Protein AF-0000000066322427 (afdb_homodimer)

Foldseek 3Di:
DKEKEWEDDDFKIWIWMADPVLQAIDTDFMGTPPDLVVVLVVVLVVCVVRVHQEYEYEAAPPDDPPCDPVNVVSVVSQVVNCVPNVHHYHYFYQVPPPPVPDPPVPDPPVVSVVVVRVVNNVSRRVRSNVVSVVVVVVD/DKEKEWEDDDFKIWIWMADPVLQAIDTDFMGTPPDLVVVLVVVLV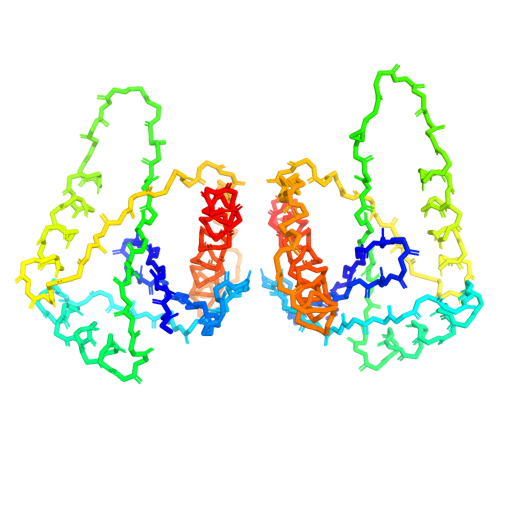VCVVRVHQEYEYEAAPDDPPDCDPVNVVSVVSQVVNCVPNVHHYHYFYLVPPCPVPDPPPPDPPVVSVVVVRVVNNVSRRVRSNVVSVVVVVVD

Organism: Dictyoglomus thermophilum (strain ATCC 35947 / DSM 3960 / H-6-12) (NCBI:txid309799)

Structure (mmCIF, N/CA/C/O backbone):
data_AF-0000000066322427-model_v1
#
loop_
_entity.id
_entity.type
_entity.pdbx_description
1 polymer 'Putative pre-16S rRNA nuclease'
#
loop_
_atom_site.group_PDB
_atom_site.id
_atom_site.type_symbol
_atom_site.label_atom_id
_atom_site.label_alt_id
_atom_site.label_comp_id
_atom_site.label_asym_id
_atom_site.label_entity_id
_atom_site.label_seq_id
_atom_site.pdbx_PDB_ins_code
_atom_site.Cartn_x
_atom_site.Cartn_y
_atom_site.Cartn_z
_atom_site.occupancy
_atom_site.B_iso_or_equiv
_atom_site.auth_seq_id
_atom_site.auth_comp_id
_atom_site.auth_asym_id
_atom_site.auth_atom_id
_atom_site.pdbx_PDB_model_num
ATOM 1 N N . MET A 1 1 ? 16.109 8.664 8.867 1 85.81 1 MET A N 1
ATOM 2 C CA . MET A 1 1 ? 15.055 9.688 8.867 1 85.81 1 MET A CA 1
ATOM 3 C C . MET A 1 1 ? 13.883 9.258 7.992 1 85.81 1 MET A C 1
ATOM 5 O O . MET A 1 1 ? 14.055 8.523 7.023 1 85.81 1 MET A O 1
ATOM 9 N N . ARG A 1 2 ? 12.523 9.609 8.453 1 95.81 2 ARG A N 1
ATOM 10 C CA . ARG A 1 2 ? 11.344 9.039 7.812 1 95.81 2 ARG A CA 1
ATOM 11 C C . ARG A 1 2 ? 10.5 10.133 7.164 1 95.81 2 ARG A C 1
ATOM 13 O O . ARG A 1 2 ? 10.695 11.32 7.434 1 95.81 2 ARG A O 1
ATOM 20 N N . VAL A 1 3 ? 9.727 9.672 6.23 1 97.31 3 VAL A N 1
ATOM 21 C CA . VAL A 1 3 ? 8.719 10.531 5.609 1 97.31 3 VAL A CA 1
ATOM 22 C C . VAL A 1 3 ? 7.324 10.102 6.066 1 97.31 3 VAL A C 1
ATOM 24 O O . VAL A 1 3 ? 7.027 8.914 6.152 1 97.31 3 VAL A O 1
ATOM 27 N N . LEU A 1 4 ? 6.504 11.062 6.352 1 98.06 4 LEU A N 1
ATOM 28 C CA . LEU A 1 4 ? 5.133 10.82 6.789 1 98.06 4 LEU A CA 1
ATOM 29 C C . LEU A 1 4 ? 4.137 11.336 5.758 1 98.06 4 LEU A C 1
ATOM 31 O O . LEU A 1 4 ? 4.297 12.43 5.223 1 98.06 4 LEU A O 1
ATOM 35 N N . ALA A 1 5 ? 3.141 10.5 5.496 1 97.12 5 ALA A N 1
ATOM 36 C CA . ALA A 1 5 ? 2.084 10.938 4.586 1 97.12 5 ALA A CA 1
ATOM 37 C C . ALA A 1 5 ? 0.769 11.148 5.332 1 97.12 5 ALA A C 1
ATOM 39 O O . ALA A 1 5 ? 0.452 10.398 6.262 1 97.12 5 ALA A O 1
ATOM 40 N N . ILE A 1 6 ? 0.044 12.102 4.84 1 95.88 6 ILE A N 1
ATOM 41 C CA . ILE A 1 6 ? -1.259 12.438 5.402 1 95.88 6 ILE A CA 1
ATOM 42 C C . ILE A 1 6 ? -2.311 12.453 4.293 1 95.88 6 ILE A C 1
ATOM 44 O O . ILE A 1 6 ? -2.158 13.156 3.293 1 95.88 6 ILE A O 1
ATOM 48 N N . ASP A 1 7 ? -3.326 11.664 4.457 1 91.62 7 ASP A N 1
ATOM 49 C CA . ASP A 1 7 ? -4.539 11.734 3.646 1 91.62 7 ASP A CA 1
ATOM 50 C C . ASP A 1 7 ? -5.68 12.391 4.418 1 91.62 7 ASP A C 1
ATOM 52 O O . ASP A 1 7 ? -6.328 11.75 5.246 1 91.62 7 ASP A O 1
ATOM 56 N N . TRP A 1 8 ? -5.883 13.672 3.994 1 90.75 8 TRP A N 1
ATOM 57 C CA . TRP A 1 8 ? -6.84 14.5 4.727 1 90.75 8 TRP A CA 1
ATOM 58 C C . TRP A 1 8 ? -8.258 14.281 4.199 1 90.75 8 TRP A C 1
ATOM 60 O O . TRP A 1 8 ? -8.594 14.758 3.113 1 90.75 8 TRP A O 1
ATOM 70 N N . GLY A 1 9 ? -9.055 13.57 5.027 1 85.38 9 GLY A N 1
ATOM 71 C CA . GLY A 1 9 ? -10.453 13.367 4.668 1 85.38 9 GLY A CA 1
ATOM 72 C C . GLY A 1 9 ? -11.391 14.359 5.332 1 85.38 9 GLY A C 1
ATOM 73 O O . GLY A 1 9 ? -10.945 15.359 5.891 1 85.38 9 GLY A O 1
ATOM 74 N N . GLU A 1 10 ? -12.688 14.078 5.191 1 84.06 10 GLU A N 1
ATOM 75 C CA . GLU A 1 10 ? -13.703 14.953 5.773 1 84.06 10 GLU A CA 1
ATOM 76 C C . GLU A 1 10 ? -13.781 14.781 7.285 1 84.06 10 GLU A C 1
ATOM 78 O O . GLU A 1 10 ? -13.859 15.766 8.023 1 84.06 10 GLU A O 1
ATOM 83 N N . LYS A 1 11 ? -13.695 13.562 7.688 1 90 11 LYS A N 1
ATOM 84 C CA . LYS A 1 11 ? -13.883 13.289 9.109 1 90 11 LYS A CA 1
ATOM 85 C C . LYS A 1 11 ? -12.633 12.648 9.719 1 90 11 LYS A C 1
ATOM 87 O O . LYS A 1 11 ? -12.352 12.812 10.906 1 90 11 LYS A O 1
ATOM 92 N N . TYR A 1 12 ? -11.914 12.016 8.867 1 93.44 12 TYR A N 1
ATOM 93 C CA . TYR A 1 12 ? -10.758 11.273 9.352 1 93.44 12 TYR A CA 1
ATOM 94 C C . TYR A 1 12 ? -9.516 11.602 8.531 1 93.44 12 TYR A C 1
ATOM 96 O O . TYR A 1 12 ? -9.617 12 7.371 1 93.44 12 TYR A O 1
ATOM 104 N N . VAL A 1 13 ? -8.367 11.43 9.211 1 94.31 13 VAL A N 1
ATOM 105 C CA . VAL A 1 13 ? -7.074 11.594 8.555 1 94.31 13 VAL A CA 1
ATOM 106 C C . VAL A 1 13 ? -6.32 10.266 8.57 1 94.31 13 VAL A C 1
ATOM 108 O O . VAL A 1 13 ? -6.16 9.641 9.617 1 94.31 13 VAL A O 1
ATOM 111 N N . GLY A 1 14 ? -5.953 9.797 7.383 1 95.31 14 GLY A N 1
ATOM 112 C CA . GLY A 1 14 ? -5.078 8.641 7.297 1 95.31 14 GLY A CA 1
ATOM 113 C C . GLY A 1 14 ? -3.604 9 7.348 1 95.31 14 GLY A C 1
ATOM 114 O O . GLY A 1 14 ? -3.186 10.008 6.777 1 95.31 14 GLY A O 1
ATOM 115 N N . LEU A 1 15 ? -2.85 8.18 8.078 1 97.31 15 LEU A N 1
ATOM 116 C CA . LEU A 1 15 ? -1.419 8.43 8.219 1 97.31 15 LEU A CA 1
ATOM 117 C C . LEU A 1 15 ? -0.608 7.219 7.77 1 97.31 15 LEU A C 1
ATOM 119 O O . LEU A 1 15 ? -0.976 6.078 8.062 1 97.31 15 LEU A O 1
ATOM 123 N N . ALA A 1 16 ? 0.436 7.496 7.059 1 97.38 16 ALA A N 1
ATOM 124 C CA . ALA A 1 16 ? 1.403 6.473 6.668 1 97.38 16 ALA A CA 1
ATOM 125 C C . ALA A 1 16 ? 2.834 6.969 6.867 1 97.38 16 ALA A C 1
ATOM 127 O O . ALA A 1 16 ? 3.082 8.172 6.883 1 97.38 16 ALA A O 1
ATOM 128 N N . ILE A 1 17 ? 3.721 6.02 7.012 1 97.75 17 ILE A N 1
ATOM 129 C CA . ILE A 1 17 ? 5.098 6.402 7.301 1 97.75 17 ILE A CA 1
ATOM 130 C C . ILE A 1 17 ? 6.059 5.504 6.516 1 97.75 17 ILE A C 1
ATOM 132 O O . ILE A 1 17 ? 5.758 4.336 6.266 1 97.75 17 ILE A O 1
ATOM 136 N N . SER A 1 18 ? 7.168 6.062 6.176 1 96.62 18 SER A N 1
ATOM 137 C CA . SER A 1 18 ? 8.18 5.285 5.469 1 96.62 18 SER A CA 1
ATOM 138 C C . SER A 1 18 ? 9.094 4.547 6.449 1 96.62 18 SER A C 1
ATOM 140 O O . SER A 1 18 ? 9.156 4.898 7.629 1 96.62 18 SER A O 1
ATOM 142 N N . ASP A 1 19 ? 9.789 3.549 5.898 1 93.62 19 ASP A N 1
ATOM 143 C CA . ASP A 1 19 ? 10.906 3.006 6.672 1 93.62 19 ASP A CA 1
ATOM 144 C C . ASP A 1 19 ? 12.07 3.988 6.715 1 93.62 19 ASP A C 1
ATOM 146 O O . ASP A 1 19 ? 12.094 4.965 5.965 1 93.62 19 ASP A O 1
ATOM 150 N N . PRO A 1 20 ? 13 3.762 7.598 1 92.06 20 PRO A N 1
ATOM 151 C CA . PRO A 1 20 ? 14.102 4.719 7.77 1 92.06 20 PRO A CA 1
ATOM 152 C C . PRO A 1 20 ? 14.898 4.938 6.488 1 92.06 20 PRO A C 1
ATOM 154 O O . PRO A 1 20 ? 15.492 6.004 6.297 1 92.06 20 PRO A O 1
ATOM 157 N N . LEU A 1 21 ? 14.891 3.93 5.578 1 88.25 21 LEU A N 1
ATOM 158 C CA . LEU A 1 21 ? 15.656 4.027 4.34 1 88.25 21 LEU A CA 1
ATOM 159 C C . LEU A 1 21 ? 14.812 4.652 3.23 1 88.25 21 LEU A C 1
ATOM 161 O O . LEU A 1 21 ? 15.305 4.875 2.123 1 88.25 21 LEU A O 1
ATOM 165 N N . ARG A 1 22 ? 13.508 4.93 3.527 1 91.94 22 ARG A N 1
ATOM 166 C CA . ARG A 1 22 ? 12.594 5.59 2.602 1 91.94 22 ARG A CA 1
ATOM 167 C C . ARG A 1 22 ? 12.398 4.758 1.338 1 91.94 22 ARG A C 1
ATOM 169 O O . ARG A 1 22 ? 12.484 5.281 0.225 1 91.94 22 ARG A O 1
ATOM 176 N N . ILE A 1 23 ? 12.172 3.527 1.624 1 89.25 23 ILE A N 1
ATOM 177 C CA . ILE A 1 23 ? 11.977 2.621 0.499 1 89.25 23 ILE A CA 1
ATOM 178 C C . ILE A 1 23 ? 10.492 2.258 0.385 1 89.25 23 ILE A C 1
ATOM 180 O O . ILE A 1 23 ? 9.914 2.34 -0.698 1 89.25 23 ILE A O 1
ATOM 184 N N . ILE A 1 24 ? 9.906 1.896 1.521 1 92.38 24 ILE A N 1
ATOM 185 C CA . ILE A 1 24 ? 8.523 1.451 1.472 1 92.38 24 ILE A CA 1
ATOM 186 C C . ILE A 1 24 ? 7.68 2.279 2.439 1 92.38 24 ILE A C 1
ATOM 188 O O . ILE A 1 24 ? 8.188 2.777 3.447 1 92.38 24 ILE A O 1
ATOM 192 N N . ALA A 1 25 ? 6.414 2.34 2.07 1 95.06 25 ALA A N 1
ATOM 193 C CA . ALA A 1 25 ? 5.43 3.018 2.912 1 95.06 25 ALA A CA 1
ATOM 194 C C . ALA A 1 25 ? 4.594 2.012 3.695 1 95.06 25 ALA A C 1
ATOM 196 O O . ALA A 1 25 ? 4.227 0.958 3.17 1 95.06 25 ALA A O 1
ATOM 197 N N . GLN A 1 26 ? 4.293 2.363 4.91 1 94.06 26 GLN A N 1
ATOM 198 C CA . GLN A 1 26 ? 3.434 1.518 5.734 1 94.06 26 GLN A CA 1
ATOM 199 C C . GLN A 1 26 ? 2.35 2.34 6.422 1 94.06 26 GLN A C 1
ATOM 201 O O . GLN A 1 26 ? 2.59 3.477 6.832 1 94.06 26 GLN A O 1
ATOM 206 N N . GLY A 1 27 ? 1.183 1.714 6.508 1 95.31 27 GLY A N 1
ATOM 207 C CA . GLY A 1 27 ? 0.137 2.383 7.266 1 95.31 27 GLY A CA 1
ATOM 208 C C . GLY A 1 27 ? 0.49 2.576 8.727 1 95.31 27 GLY A C 1
ATOM 209 O O . GLY A 1 27 ? 1.01 1.664 9.375 1 95.31 27 GLY A O 1
ATOM 210 N N . LEU A 1 28 ? 0.229 3.742 9.188 1 96.5 28 LEU A N 1
ATOM 211 C CA . LEU A 1 28 ? 0.576 4.031 10.578 1 96.5 28 LEU A CA 1
ATOM 212 C C . LEU A 1 28 ? -0.674 4.094 11.453 1 96.5 28 LEU A C 1
ATOM 214 O O . LEU A 1 28 ? -0.788 3.355 12.43 1 96.5 28 LEU A O 1
ATOM 218 N N 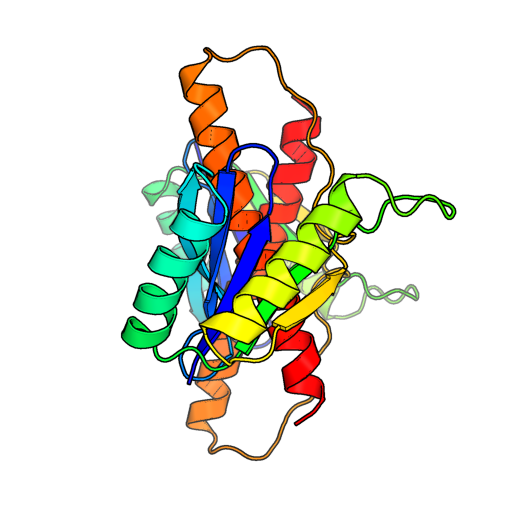. ASP A 1 29 ? -1.602 5.047 11.078 1 95.62 29 ASP A N 1
ATOM 219 C CA . ASP A 1 29 ? -2.777 5.246 11.914 1 95.62 29 ASP A CA 1
ATOM 220 C C . ASP A 1 29 ? -3.855 6.035 11.18 1 95.62 29 ASP A C 1
ATOM 222 O O . ASP A 1 29 ? -3.631 6.508 10.062 1 95.62 29 ASP A O 1
ATOM 226 N N . VAL A 1 30 ? -5.035 6.047 11.836 1 96.12 30 VAL A N 1
ATOM 227 C CA . VAL A 1 30 ? -6.137 6.891 11.391 1 96.12 30 VAL A CA 1
ATOM 228 C C . VAL A 1 30 ? -6.633 7.742 12.562 1 96.12 30 VAL A C 1
ATOM 230 O O . VAL A 1 30 ? -6.906 7.219 13.648 1 96.12 30 VAL A O 1
ATOM 233 N N . TRP A 1 31 ? -6.691 8.984 12.352 1 96.31 31 TRP A N 1
ATOM 234 C CA . TRP A 1 31 ? -7.102 9.898 13.406 1 96.31 31 TRP A CA 1
ATOM 235 C C . TRP A 1 31 ? -8.422 10.586 13.062 1 96.31 31 TRP A C 1
ATOM 237 O O . TRP A 1 31 ? -8.641 10.969 11.914 1 96.31 31 TRP A O 1
ATOM 247 N N . GLU A 1 32 ? -9.297 10.727 14.008 1 94.88 32 GLU A N 1
ATOM 248 C CA . GLU A 1 32 ? -10.469 11.57 13.836 1 94.88 32 GLU A CA 1
ATOM 249 C C . GLU A 1 32 ? -10.102 13.047 13.93 1 94.88 32 GLU A C 1
ATOM 251 O O . GLU A 1 32 ? -9.328 13.445 14.797 1 94.88 32 GLU A O 1
ATOM 256 N N . ILE A 1 33 ? -10.711 13.859 13.047 1 92.62 33 ILE A N 1
ATOM 257 C CA . ILE A 1 33 ? -10.438 15.289 13.055 1 92.62 33 ILE A CA 1
ATOM 258 C C . ILE A 1 33 ? -11.305 15.977 14.117 1 92.62 33 ILE A C 1
ATOM 260 O O . ILE A 1 33 ? -12.516 16.109 13.945 1 92.62 33 ILE A O 1
ATOM 264 N N . LYS A 1 34 ? -10.75 16.438 15.141 1 93.69 34 LYS A N 1
ATOM 265 C CA . LYS A 1 34 ? -11.453 17.156 16.203 1 93.69 34 LYS A CA 1
ATOM 266 C C . LYS A 1 34 ? -11.164 18.656 16.141 1 93.69 34 LYS A C 1
ATOM 268 O O . LYS A 1 34 ? -11.898 19.453 16.703 1 93.69 34 LYS A O 1
ATOM 273 N N . GLY A 1 35 ? -10.164 19.047 15.531 1 92.81 35 GLY A N 1
ATOM 274 C CA . GLY A 1 35 ? -9.68 20.422 15.375 1 92.81 35 GLY A CA 1
ATOM 275 C C . GLY A 1 35 ? -8.281 20.484 14.805 1 92.81 35 GLY A C 1
ATOM 276 O O . GLY A 1 35 ? -7.496 19.547 14.938 1 92.81 35 GLY A O 1
ATOM 277 N N . GLU A 1 36 ? -7.984 21.547 14.234 1 92.81 36 GLU A N 1
ATOM 278 C CA . GLU A 1 36 ? -6.688 21.703 13.578 1 92.81 36 GLU A CA 1
ATOM 279 C C . GLU A 1 36 ? -5.559 21.75 14.609 1 92.81 36 GLU A C 1
ATOM 281 O O . GLU A 1 36 ? -4.488 21.188 14.398 1 92.81 36 GLU A O 1
ATOM 286 N N . GLU A 1 37 ? -5.867 22.422 15.719 1 92.81 37 GLU A N 1
ATOM 287 C CA . GLU A 1 37 ? -4.844 22.578 16.75 1 92.81 37 GLU A CA 1
ATOM 288 C C . GLU A 1 37 ? -4.539 21.234 17.406 1 92.81 37 GLU A C 1
ATOM 290 O O . GLU A 1 37 ? -3.375 20.906 17.672 1 92.81 37 GLU A O 1
ATOM 295 N N . ASP A 1 38 ? -5.582 20.562 17.656 1 96.19 38 ASP A N 1
ATOM 296 C CA . ASP A 1 38 ? -5.414 19.234 18.234 1 96.19 38 ASP A CA 1
ATOM 297 C C . ASP A 1 38 ? -4.625 18.328 17.312 1 96.19 38 ASP A C 1
ATOM 299 O O . ASP A 1 38 ? -3.729 17.609 17.75 1 96.19 38 ASP A O 1
ATOM 303 N N . PHE A 1 39 ? -4.93 18.375 16.109 1 96.62 39 PHE A N 1
ATOM 304 C CA . PHE A 1 39 ? -4.266 17.547 15.109 1 96.62 39 PHE A CA 1
ATOM 305 C C . PHE A 1 39 ? -2.775 17.859 15.047 1 96.62 39 PHE A C 1
ATOM 307 O O . PHE A 1 39 ? -1.942 16.953 15.133 1 96.62 39 PHE A O 1
ATOM 314 N N . VAL A 1 40 ? -2.453 19.094 14.977 1 96.69 40 VAL A N 1
ATOM 315 C CA . VAL A 1 40 ? -1.066 19.516 14.797 1 96.69 40 VAL A CA 1
ATOM 316 C C . VAL A 1 40 ? -0.259 19.156 16.047 1 96.69 40 VAL A C 1
ATOM 318 O O . VAL A 1 40 ? 0.908 18.766 15.945 1 96.69 40 VAL A O 1
ATOM 321 N N . SER A 1 41 ? -0.917 19.297 17.156 1 96.38 41 SER A N 1
ATOM 322 C CA . SER A 1 41 ? -0.241 18.953 18.406 1 96.38 41 SER A CA 1
ATOM 323 C C . SER A 1 41 ? 0.101 17.469 18.453 1 96.38 41 SER A C 1
ATOM 325 O O . SER A 1 41 ? 1.219 17.094 18.812 1 96.38 41 SER A O 1
ATOM 327 N N . ARG A 1 42 ? -0.844 16.719 18.078 1 97.25 42 ARG A N 1
ATOM 328 C CA . ARG A 1 42 ? -0.615 15.281 18.031 1 97.25 42 ARG A CA 1
ATOM 329 C C . ARG A 1 42 ? 0.44 14.93 16.984 1 97.25 42 ARG A C 1
ATOM 331 O O . ARG A 1 42 ? 1.296 14.078 17.219 1 97.25 42 ARG A O 1
ATOM 338 N N . LEU A 1 43 ? 0.364 15.57 15.914 1 98 43 LEU A N 1
ATOM 339 C CA . LEU A 1 43 ? 1.301 15.328 14.82 1 98 43 LEU A CA 1
ATOM 340 C C . LEU A 1 43 ? 2.727 15.664 15.242 1 98 43 LEU A C 1
ATOM 342 O O . LEU A 1 43 ? 3.67 14.953 14.883 1 98 43 LEU A O 1
ATOM 346 N N . LYS A 1 44 ? 2.85 16.719 15.969 1 97.62 44 LYS A N 1
ATOM 347 C CA . LYS A 1 44 ? 4.164 17.125 16.453 1 97.62 44 LYS A CA 1
ATOM 348 C C . LYS A 1 44 ? 4.816 16.016 17.266 1 97.62 44 LYS A C 1
ATOM 350 O O . LYS A 1 44 ? 5.996 15.703 17.094 1 97.62 44 LYS A O 1
ATOM 355 N N . ARG A 1 45 ? 4.066 15.445 18.125 1 97.5 45 ARG A N 1
ATOM 356 C CA . ARG A 1 45 ? 4.562 14.344 18.938 1 97.5 45 ARG A CA 1
ATOM 357 C C . ARG A 1 45 ? 4.969 13.156 18.078 1 97.5 45 ARG A C 1
ATOM 359 O O . ARG A 1 45 ? 6.023 12.555 18.297 1 97.5 45 ARG A O 1
ATOM 366 N N . LEU A 1 46 ? 4.129 12.898 17.141 1 97.44 46 LEU A N 1
ATOM 367 C CA . LEU A 1 46 ? 4.387 11.781 16.234 1 97.44 46 LEU A CA 1
ATOM 368 C C . LEU A 1 46 ? 5.676 12 15.453 1 97.44 46 LEU A C 1
ATOM 370 O O . LEU A 1 46 ? 6.48 11.078 15.305 1 97.44 46 LEU A O 1
ATOM 374 N N . VAL A 1 47 ? 5.867 13.18 14.961 1 97.31 47 VAL A N 1
ATOM 375 C CA . VAL A 1 47 ? 7.039 13.555 14.18 1 97.31 47 VAL A CA 1
ATOM 376 C C . VAL A 1 47 ? 8.305 13.359 15.016 1 97.31 47 VAL A C 1
ATOM 378 O O . VAL A 1 47 ? 9.312 12.867 14.516 1 97.31 47 VAL A O 1
ATOM 381 N N . GLU A 1 48 ? 8.195 13.695 16.25 1 96.38 48 GLU A N 1
ATOM 382 C CA . GLU A 1 48 ? 9.328 13.547 17.156 1 96.38 48 GLU A CA 1
ATOM 383 C C . GLU A 1 48 ? 9.609 12.07 17.438 1 96.38 48 GLU A C 1
ATOM 385 O O . GLU A 1 48 ? 10.758 11.633 17.391 1 96.38 48 GLU A O 1
ATOM 390 N N . ASP A 1 49 ? 8.586 11.32 17.656 1 96.62 49 ASP A N 1
ATOM 391 C CA . ASP A 1 49 ? 8.711 9.914 18.016 1 96.62 49 ASP A CA 1
ATOM 392 C C . ASP A 1 49 ? 9.328 9.102 16.891 1 96.62 49 ASP A C 1
ATOM 394 O O . ASP A 1 49 ? 10.102 8.172 17.125 1 96.62 49 ASP A O 1
ATOM 398 N N . TYR A 1 50 ? 9.016 9.5 15.648 1 96.62 50 TYR A N 1
ATOM 399 C CA . TYR A 1 50 ? 9.43 8.688 14.508 1 96.62 50 TYR A CA 1
ATOM 400 C C . TYR A 1 50 ? 10.547 9.375 13.727 1 96.62 50 TYR A C 1
ATOM 402 O O . TYR A 1 50 ? 10.977 8.883 12.68 1 96.62 50 TYR A O 1
ATOM 410 N N . GLN A 1 51 ? 10.922 10.539 14.211 1 96.06 51 GLN A N 1
ATOM 411 C CA . GLN A 1 51 ? 11.992 11.297 13.57 1 96.06 51 GLN A CA 1
ATOM 412 C C . GLN A 1 51 ? 11.656 11.594 12.109 1 96.06 51 GLN A C 1
ATOM 414 O O . GLN A 1 51 ? 12.477 11.344 11.219 1 96.06 51 GLN A O 1
ATOM 419 N N . VAL A 1 52 ? 10.562 12.102 11.898 1 97.38 52 VAL A N 1
ATOM 420 C CA . VAL A 1 52 ? 10.094 12.453 10.562 1 97.38 52 VAL A CA 1
ATOM 421 C C . VAL A 1 52 ? 10.789 13.727 10.086 1 97.38 52 VAL A C 1
ATOM 423 O O . VAL A 1 52 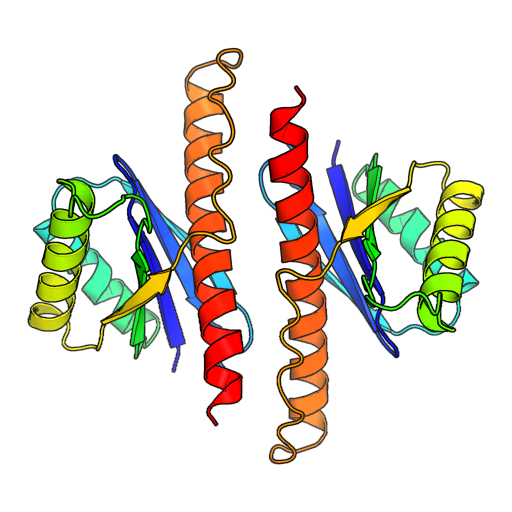? 10.891 14.703 10.836 1 97.38 52 VAL A O 1
ATOM 426 N N . LYS A 1 53 ? 11.188 13.719 8.836 1 96.31 53 LYS A N 1
ATOM 427 C CA . LYS A 1 53 ? 11.906 14.891 8.32 1 96.31 53 LYS A CA 1
ATOM 428 C C . LYS A 1 53 ? 11.102 15.602 7.242 1 96.31 53 LYS A C 1
ATOM 430 O O . LYS A 1 53 ? 11.391 16.75 6.891 1 96.31 53 LYS A O 1
ATOM 435 N N . GLU A 1 54 ? 10.195 14.883 6.758 1 96.69 54 GLU A N 1
ATOM 436 C CA . GLU A 1 54 ? 9.383 15.422 5.676 1 96.69 54 GLU A CA 1
ATOM 437 C C . GLU A 1 54 ? 7.957 14.883 5.734 1 96.69 54 GLU A C 1
ATOM 439 O O . GLU A 1 54 ? 7.738 13.727 6.094 1 96.69 54 GLU A O 1
ATOM 444 N N . ILE A 1 55 ? 6.988 15.734 5.363 1 97.31 55 ILE A N 1
ATOM 445 C CA . ILE A 1 55 ? 5.59 15.32 5.344 1 97.31 55 ILE A CA 1
ATOM 446 C C . ILE A 1 55 ? 5.02 15.492 3.938 1 97.31 55 ILE A C 1
ATOM 448 O O . ILE A 1 55 ? 5.289 16.5 3.268 1 97.31 55 ILE A O 1
ATOM 452 N N . VAL A 1 56 ? 4.312 14.445 3.535 1 95.88 56 VAL A N 1
ATOM 453 C CA . VAL A 1 56 ? 3.609 14.508 2.258 1 95.88 56 VAL A CA 1
ATOM 454 C C . VAL A 1 56 ? 2.102 14.57 2.498 1 95.88 56 VAL A C 1
ATOM 456 O O . VAL A 1 56 ? 1.567 13.828 3.322 1 95.88 56 VAL A O 1
ATOM 459 N N . LEU A 1 57 ? 1.496 15.5 1.875 1 93.88 57 LEU A N 1
ATOM 460 C CA . LEU A 1 57 ? 0.056 15.695 2.002 1 93.88 57 LEU A CA 1
ATOM 461 C C . LEU A 1 57 ? -0.646 15.445 0.671 1 93.88 57 LEU A C 1
ATOM 463 O O . LEU A 1 57 ? -0.243 16 -0.357 1 93.88 57 LEU A O 1
ATOM 467 N N . GLY A 1 58 ? -1.643 14.5 0.754 1 88.56 58 GLY A N 1
ATOM 468 C CA . GLY A 1 58 ? -2.428 14.25 -0.444 1 88.56 58 GLY A CA 1
ATOM 469 C C . GLY A 1 58 ? -3.281 15.43 -0.859 1 88.56 58 GLY A C 1
ATOM 470 O O . GLY A 1 58 ? -3.949 16.047 -0.024 1 88.56 58 GLY A O 1
ATOM 471 N N . TYR A 1 59 ? -3.129 15.789 -2.193 1 76.88 59 TYR A N 1
ATOM 472 C CA . TYR A 1 59 ? -3.848 16.953 -2.695 1 76.88 59 TYR A CA 1
ATOM 473 C C . TYR A 1 59 ? -4.934 16.547 -3.682 1 76.88 59 TYR A C 1
ATOM 475 O O . TYR A 1 59 ? -4.656 15.867 -4.676 1 76.88 59 TYR A O 1
ATOM 483 N N . PRO A 1 60 ? -6.27 16.766 -3.32 1 63.16 60 PRO A N 1
ATOM 484 C CA . PRO A 1 60 ? -7.34 16.422 -4.258 1 63.16 60 PRO A CA 1
ATOM 485 C C . PRO A 1 60 ? -7.211 17.156 -5.594 1 63.16 60 PRO A C 1
ATOM 487 O O . PRO A 1 60 ? -6.992 18.375 -5.617 1 63.16 60 PRO A O 1
ATOM 490 N N . ILE A 1 61 ? -6.512 16.609 -6.637 1 52.59 61 ILE A N 1
ATOM 491 C CA . ILE A 1 61 ? -6.43 17.375 -7.875 1 52.59 61 ILE A CA 1
ATOM 492 C C . ILE A 1 61 ? -7.836 17.703 -8.375 1 52.59 61 ILE A C 1
ATOM 494 O O . ILE A 1 61 ? -8.602 16.797 -8.727 1 52.59 61 ILE A O 1
ATOM 498 N N . SER A 1 62 ? -8.75 18.203 -7.879 1 49.88 62 SER A N 1
ATOM 499 C CA . SER A 1 62 ? -9.875 18.594 -8.719 1 49.88 62 SER A CA 1
ATOM 500 C C . SER A 1 62 ? -9.406 19.359 -9.953 1 49.88 62 SER A C 1
ATOM 502 O O . SER A 1 62 ? -8.391 20.062 -9.906 1 49.88 62 SER A O 1
ATOM 504 N N . LEU A 1 63 ? -9.633 18.797 -11.156 1 42.03 63 LEU A N 1
ATOM 505 C CA . LEU A 1 63 ? -9.484 19.344 -12.5 1 42.03 63 LEU A CA 1
ATOM 506 C C . LEU A 1 63 ? -9.57 20.859 -12.477 1 42.03 63 LEU A C 1
ATOM 508 O O . LEU A 1 63 ? -8.758 21.547 -13.109 1 42.03 63 LEU A O 1
ATOM 512 N N . ARG A 1 64 ? -10.859 21.297 -12.766 1 42.84 64 ARG A N 1
ATOM 513 C CA . ARG A 1 64 ? -11.484 22.406 -13.492 1 42.84 64 ARG A CA 1
ATOM 514 C C . ARG A 1 64 ? -11.359 23.719 -12.727 1 42.84 64 ARG A C 1
ATOM 516 O O . ARG A 1 64 ? -12.359 24.25 -12.227 1 42.84 64 ARG A O 1
ATOM 523 N N . GLY A 1 65 ? -10.297 24.062 -12.242 1 47.28 65 GLY A N 1
ATOM 524 C CA . GLY A 1 65 ? -10.094 25.453 -11.875 1 47.28 65 GLY A CA 1
ATOM 525 C C . GLY A 1 65 ? -10.594 25.797 -10.484 1 47.28 65 GLY A C 1
ATOM 526 O O . GLY A 1 65 ? -10.531 26.938 -10.055 1 47.28 65 GLY A O 1
ATOM 527 N N . HIS A 1 66 ? -11.602 25.188 -10.023 1 47.31 66 HIS A N 1
ATOM 528 C CA . HIS A 1 66 ? -12.219 25.734 -8.82 1 47.31 66 HIS A CA 1
ATOM 529 C C . HIS A 1 66 ? -11.453 25.297 -7.566 1 47.31 66 HIS A C 1
ATOM 531 O O . HIS A 1 66 ? -11.398 24.109 -7.254 1 47.31 66 HIS A O 1
ATOM 537 N N . GLU A 1 67 ? -10.336 25.703 -7.246 1 54.59 67 GLU A N 1
ATOM 538 C CA . GLU A 1 67 ? -9.734 25.734 -5.914 1 54.59 67 GLU A CA 1
ATOM 539 C C . GLU A 1 67 ? -10.805 25.625 -4.828 1 54.59 67 GLU A C 1
ATOM 541 O O . GLU A 1 67 ? -11.406 26.625 -4.441 1 54.59 67 GLU A O 1
ATOM 546 N N . ASN A 1 68 ? -11.641 24.531 -4.758 1 65.38 68 ASN A N 1
ATOM 547 C CA . ASN A 1 68 ? -12.828 24.5 -3.914 1 65.38 68 ASN A CA 1
ATOM 548 C C . ASN A 1 68 ? -12.469 24.484 -2.432 1 65.38 68 ASN A C 1
ATOM 550 O O . ASN A 1 68 ? -11.289 24.5 -2.078 1 65.38 68 ASN A O 1
ATOM 554 N N . GLU A 1 69 ? -13.273 24.562 -1.44 1 76.44 69 GLU A N 1
ATOM 555 C CA . GLU A 1 69 ? -13.242 24.641 0.017 1 76.44 69 GLU A CA 1
ATOM 556 C C . GLU A 1 69 ? -12.305 23.594 0.604 1 76.44 69 GLU A C 1
ATOM 558 O O . GLU A 1 69 ? -11.547 23.875 1.539 1 76.44 69 GLU A O 1
ATOM 563 N N . ARG A 1 70 ? -12.055 22.625 -0.15 1 76.69 70 ARG A N 1
ATOM 564 C CA . ARG A 1 70 ? -11.234 21.531 0.368 1 76.69 70 ARG A CA 1
ATOM 565 C C . ARG A 1 70 ? -9.75 21.812 0.122 1 76.69 70 ARG A C 1
ATOM 567 O O . ARG A 1 70 ? -8.914 21.547 0.988 1 76.69 70 ARG A O 1
ATOM 574 N N . THR A 1 71 ? -9.43 22.312 -0.991 1 79.75 71 THR A N 1
ATOM 575 C CA . THR A 1 71 ? -8.047 22.609 -1.332 1 79.75 71 THR A CA 1
ATOM 576 C C . THR A 1 71 ? -7.488 23.703 -0.415 1 79.75 71 THR A C 1
ATOM 578 O O . THR A 1 71 ? -6.336 23.625 0.018 1 79.75 71 THR A O 1
ATOM 581 N N . GLN A 1 72 ? -8.312 24.625 -0.18 1 85.19 72 GLN A N 1
ATOM 582 C CA . GLN A 1 72 ? -7.898 25.703 0.713 1 85.19 72 GLN A CA 1
ATOM 583 C C . GLN A 1 72 ? -7.637 25.172 2.123 1 85.19 72 GLN A C 1
ATOM 585 O O . GLN A 1 72 ? -6.676 25.578 2.775 1 85.19 72 GLN A O 1
ATOM 590 N N . LYS A 1 73 ? -8.516 24.312 2.518 1 87 73 LYS A N 1
ATOM 591 C CA . LYS A 1 73 ? -8.359 23.734 3.848 1 87 73 LYS A CA 1
ATOM 592 C C . LYS A 1 73 ? -7.055 22.953 3.959 1 87 73 LYS A C 1
ATOM 594 O O . LYS A 1 73 ? -6.328 23.094 4.941 1 87 73 LYS A O 1
ATOM 599 N N . VAL A 1 74 ? -6.738 22.219 2.963 1 87.44 74 VAL A N 1
ATOM 600 C CA . VAL A 1 74 ? -5.543 21.375 2.961 1 87.44 74 VAL A CA 1
ATOM 601 C C . VAL A 1 74 ? -4.297 22.25 2.949 1 87.44 74 VAL A C 1
ATOM 603 O O . VAL A 1 74 ? -3.318 21.969 3.643 1 87.44 74 VAL A O 1
ATOM 606 N N . ARG A 1 75 ? -4.348 23.266 2.205 1 89.88 75 ARG A N 1
ATOM 607 C CA . ARG A 1 75 ? -3.229 24.203 2.164 1 89.88 75 ARG A CA 1
ATOM 608 C C . ARG A 1 75 ? -3.02 24.859 3.521 1 89.88 75 ARG A C 1
ATOM 610 O O . ARG A 1 75 ? -1.881 25.047 3.961 1 89.88 75 ARG A O 1
ATOM 617 N N . HIS A 1 76 ? -4.133 25.25 4.062 1 92.44 76 HIS A N 1
ATOM 618 C CA . HIS A 1 76 ? -4.07 25.875 5.375 1 92.44 76 HIS A CA 1
ATOM 619 C C . HIS A 1 76 ? -3.438 24.938 6.402 1 92.44 76 HIS A C 1
ATOM 621 O O . HIS A 1 76 ? -2.586 25.359 7.188 1 92.44 76 HIS A O 1
ATOM 627 N N . ILE A 1 77 ? -3.814 23.766 6.367 1 92.69 77 ILE A N 1
ATOM 628 C CA . ILE A 1 77 ? -3.283 22.766 7.297 1 92.69 77 ILE A CA 1
ATOM 629 C C . ILE A 1 77 ? -1.785 22.594 7.055 1 92.69 77 ILE A C 1
ATOM 631 O O . ILE A 1 77 ? -1.007 22.484 8.008 1 92.69 77 ILE A O 1
ATOM 635 N N . ALA A 1 78 ? -1.441 22.531 5.848 1 94.5 78 ALA A N 1
ATOM 636 C CA . ALA A 1 78 ? -0.031 22.406 5.488 1 94.5 78 ALA A CA 1
ATOM 637 C C . ALA A 1 78 ? 0.793 23.547 6.082 1 94.5 78 ALA A C 1
ATOM 639 O O . ALA A 1 78 ? 1.862 23.312 6.652 1 94.5 78 ALA A O 1
ATOM 640 N N . GLU A 1 79 ? 0.299 24.688 5.938 1 95.06 79 GLU A N 1
ATOM 641 C CA . GLU A 1 79 ? 0.979 25.859 6.469 1 95.06 79 GLU A CA 1
ATOM 642 C C . GLU A 1 79 ? 1.092 25.797 7.988 1 95.06 79 GLU A C 1
ATOM 644 O O . GLU A 1 79 ? 2.125 26.156 8.555 1 95.06 79 GLU A O 1
ATOM 649 N N . LEU A 1 80 ? 0.002 25.375 8.578 1 95.5 80 LEU A N 1
ATOM 650 C CA . LEU A 1 80 ? -0.005 25.234 10.031 1 95.5 80 LEU A CA 1
ATOM 651 C C . LEU A 1 80 ? 1.048 24.234 10.484 1 95.5 80 LEU A C 1
ATOM 653 O O . LEU A 1 80 ? 1.781 24.484 11.445 1 95.5 80 LEU A O 1
ATOM 657 N N . ILE A 1 81 ? 1.15 23.156 9.812 1 96.5 81 ILE A N 1
ATOM 658 C CA . ILE A 1 81 ? 2.117 22.109 10.141 1 96.5 81 ILE A CA 1
ATOM 659 C C . ILE A 1 81 ? 3.535 22.656 10.008 1 96.5 81 ILE A C 1
ATOM 661 O O . ILE A 1 81 ? 4.359 22.484 10.906 1 96.5 81 ILE A O 1
ATOM 665 N N . GLU A 1 82 ? 3.791 23.297 8.938 1 96.69 82 GLU A N 1
ATOM 666 C CA . GLU A 1 82 ? 5.125 23.844 8.703 1 96.69 82 GLU A CA 1
ATOM 667 C C . GLU A 1 82 ? 5.5 24.859 9.781 1 96.69 82 GLU A C 1
ATOM 669 O O . GLU A 1 82 ? 6.633 24.875 10.258 1 96.69 82 GLU A O 1
ATOM 674 N N . SER A 1 83 ? 4.578 25.672 10.148 1 96 83 SER A N 1
ATOM 675 C CA . SER A 1 83 ? 4.836 26.734 11.109 1 96 83 SER A CA 1
ATOM 676 C C . SER A 1 83 ? 5.051 26.172 12.508 1 96 83 SER A C 1
ATOM 678 O O . SER A 1 83 ? 5.93 26.641 13.242 1 96 83 SER A O 1
ATOM 680 N N . VAL A 1 84 ? 4.312 25.219 12.875 1 95.88 84 VAL A N 1
ATOM 681 C CA . VAL A 1 84 ? 4.32 24.719 14.25 1 95.88 84 VAL A CA 1
ATOM 682 C C . VAL A 1 84 ? 5.406 23.656 14.406 1 95.88 84 VAL A C 1
ATOM 684 O O . VAL A 1 84 ? 6.102 23.625 15.43 1 95.88 84 VAL A O 1
ATOM 687 N N . ILE A 1 85 ? 5.586 22.828 13.445 1 96.12 85 ILE A N 1
ATOM 688 C CA . ILE A 1 85 ? 6.469 21.672 13.578 1 96.12 85 ILE A CA 1
ATOM 689 C C . ILE A 1 85 ? 7.816 21.969 12.938 1 96.12 85 ILE A C 1
ATOM 691 O O . ILE A 1 85 ? 8.844 21.422 13.336 1 96.12 85 ILE A O 1
ATOM 695 N N . GLY A 1 86 ? 7.805 22.75 11.914 1 95 86 GLY A N 1
ATOM 696 C CA . GLY A 1 86 ? 9.055 23.188 11.305 1 95 86 GLY A CA 1
ATOM 697 C C . GLY A 1 86 ? 9.602 22.188 10.297 1 95 86 GLY A C 1
ATOM 698 O O . GLY A 1 86 ? 10.812 22.141 10.078 1 95 86 GLY A O 1
ATOM 699 N N . ILE A 1 87 ? 8.867 21.344 9.805 1 94.62 87 ILE A N 1
ATOM 700 C CA . ILE A 1 87 ? 9.312 20.406 8.773 1 94.62 87 ILE A CA 1
ATOM 701 C C . ILE A 1 87 ? 8.586 20.703 7.461 1 94.62 87 ILE A C 1
ATOM 703 O O . ILE A 1 87 ? 7.418 21.094 7.461 1 94.62 87 ILE A O 1
ATOM 707 N N . PRO A 1 88 ? 9.258 20.5 6.367 1 95.69 88 PRO A N 1
ATOM 708 C CA . PRO A 1 88 ? 8.656 20.797 5.066 1 95.69 88 PRO A CA 1
ATOM 709 C C . PRO A 1 88 ? 7.469 19.891 4.746 1 95.69 88 PRO A C 1
ATOM 711 O O . PRO A 1 88 ? 7.48 18.703 5.09 1 95.69 88 PRO A O 1
ATOM 714 N N . VAL A 1 89 ? 6.449 20.5 4.113 1 95.94 89 VAL A N 1
ATOM 715 C CA . VAL A 1 89 ? 5.281 19.766 3.646 1 95.94 89 VAL A CA 1
ATOM 716 C C . VAL A 1 89 ? 5.215 19.812 2.121 1 95.94 89 VAL A C 1
ATOM 718 O O . VAL A 1 89 ? 5.281 20.891 1.526 1 95.94 89 VAL A O 1
ATOM 721 N N . LYS A 1 90 ? 5.137 18.609 1.475 1 93.44 90 LYS A N 1
ATOM 722 C CA . LYS A 1 90 ? 4.996 18.516 0.025 1 93.44 90 LYS A CA 1
ATOM 723 C C . LYS A 1 90 ? 3.627 17.953 -0.356 1 93.44 90 LYS A C 1
ATOM 725 O O . LYS A 1 90 ? 3.078 17.109 0.346 1 93.44 90 LYS A O 1
ATOM 730 N N . PHE A 1 91 ? 3.188 18.406 -1.533 1 90.31 91 PHE A N 1
ATOM 731 C CA . PHE A 1 91 ? 1.898 17.938 -2.02 1 90.31 91 PHE A CA 1
ATOM 732 C C . PHE A 1 91 ? 2.084 16.844 -3.068 1 90.31 91 PHE A C 1
ATOM 734 O O . PHE A 1 91 ? 2.99 16.922 -3.898 1 90.31 91 PHE A O 1
ATOM 741 N N . VAL A 1 92 ? 1.243 15.867 -2.955 1 84.19 92 VAL A N 1
ATOM 742 C CA . VAL A 1 92 ? 1.236 14.805 -3.957 1 84.19 92 VAL A CA 1
ATOM 743 C C . VAL A 1 92 ? -0.154 14.688 -4.578 1 84.19 92 VAL A C 1
ATOM 745 O O . VAL A 1 92 ? -1.159 14.672 -3.863 1 84.19 92 VAL A O 1
ATOM 748 N N . ASP A 1 93 ? -0.21 14.648 -5.875 1 74.38 93 ASP A N 1
ATOM 749 C CA . ASP A 1 93 ? -1.469 14.516 -6.605 1 74.38 93 ASP A CA 1
ATOM 750 C C . ASP A 1 93 ? -2.072 13.125 -6.422 1 74.38 93 ASP A C 1
ATOM 752 O O . ASP A 1 93 ? -1.405 12.117 -6.66 1 74.38 93 ASP A O 1
ATOM 756 N N . GLU A 1 94 ? -3.297 13.133 -5.922 1 65.44 94 GLU A N 1
ATOM 757 C CA . GLU A 1 94 ? -4.016 11.922 -5.527 1 65.44 94 GLU A CA 1
ATOM 758 C C . GLU A 1 94 ? -4.547 11.172 -6.746 1 65.44 94 GLU A C 1
ATOM 760 O O . GLU A 1 94 ? -5.16 10.109 -6.609 1 65.44 94 GLU A O 1
ATOM 765 N N . ARG A 1 95 ? -4.691 11.578 -7.973 1 55.59 95 ARG A N 1
ATOM 766 C CA . ARG A 1 95 ? -5.465 10.984 -9.055 1 55.59 95 ARG A CA 1
ATOM 767 C C . ARG A 1 95 ? -5.246 9.477 -9.125 1 55.59 95 ARG A C 1
ATOM 769 O O . ARG A 1 95 ? -6.105 8.742 -9.617 1 55.59 95 ARG A O 1
ATOM 776 N N . LEU A 1 96 ? -4.215 8.93 -8.82 1 47.66 96 LEU A N 1
ATOM 777 C CA . LEU A 1 96 ? -3.988 7.547 -9.219 1 47.66 96 LEU A CA 1
ATOM 778 C C . LEU A 1 96 ? -4.867 6.598 -8.414 1 47.66 96 LEU A C 1
ATOM 780 O O . LEU A 1 96 ? -5.09 5.457 -8.82 1 47.66 96 LEU A O 1
ATOM 784 N N . THR A 1 97 ? -5.223 6.984 -7.117 1 50.84 97 THR A N 1
ATOM 785 C CA . THR A 1 97 ? -5.684 5.852 -6.324 1 50.84 97 THR A CA 1
ATOM 786 C C . THR A 1 97 ? -7.191 5.934 -6.094 1 50.84 97 THR A C 1
ATOM 788 O O . THR A 1 97 ? -7.816 4.949 -5.688 1 50.84 97 THR A O 1
ATOM 791 N N . THR A 1 98 ? -7.781 7.262 -5.969 1 47.47 98 THR A N 1
ATOM 792 C CA . THR A 1 98 ? -9.078 7.305 -5.305 1 47.47 98 THR A CA 1
ATOM 793 C C . THR A 1 98 ? -10.195 6.945 -6.281 1 47.47 98 THR A C 1
ATOM 795 O O . THR A 1 98 ? -10.531 7.727 -7.176 1 47.47 98 THR A O 1
ATOM 798 N N . MET A 1 99 ? -10.18 5.926 -6.914 1 40.38 99 MET A N 1
ATOM 799 C CA . MET A 1 99 ? -11.508 5.684 -7.473 1 40.38 99 MET A CA 1
ATOM 800 C C . MET A 1 99 ? -12.57 5.719 -6.379 1 40.38 99 MET A C 1
ATOM 802 O O . MET A 1 99 ? -12.438 5.047 -5.355 1 40.38 99 MET A O 1
ATOM 806 N N . GLU A 1 100 ? -13.195 6.883 -6.176 1 41.47 100 GLU A N 1
ATOM 807 C CA . GLU A 1 100 ? -14.336 7.012 -5.277 1 41.47 100 GLU A CA 1
ATOM 808 C C . GLU A 1 100 ? -15.164 5.727 -5.25 1 41.47 100 GLU A C 1
ATOM 810 O O . GLU A 1 100 ? -15.727 5.32 -6.266 1 41.47 100 GLU A O 1
ATOM 815 N N . ALA A 1 101 ? -14.648 4.715 -4.75 1 40.91 101 ALA A N 1
ATOM 816 C CA . ALA A 1 101 ? -15.555 3.574 -4.629 1 40.91 101 ALA A CA 1
ATOM 817 C C . ALA A 1 101 ? -16.891 3.996 -4.031 1 40.91 101 ALA A C 1
ATOM 819 O O . ALA A 1 101 ? -16.938 4.777 -3.076 1 40.91 101 ALA A O 1
ATOM 820 N N . GLU A 1 102 ? -17.844 3.838 -4.77 1 43.19 102 GLU A N 1
ATOM 821 C CA . GLU A 1 102 ? -19.266 4.047 -4.523 1 43.19 102 GLU A CA 1
ATOM 822 C C . GLU A 1 102 ? -19.672 3.498 -3.162 1 43.19 102 GLU A C 1
ATOM 824 O O . GLU A 1 102 ? -19.25 2.41 -2.77 1 43.19 102 GLU A O 1
ATOM 829 N N . LYS A 1 103 ? -20.25 4.352 -2.334 1 44.97 103 LYS A N 1
ATOM 830 C CA . LYS A 1 103 ? -21.016 4.184 -1.098 1 44.97 103 LYS A CA 1
ATOM 831 C C . LYS A 1 103 ? -21.875 2.92 -1.146 1 44.97 103 LYS A C 1
ATOM 833 O O . LYS A 1 103 ? -22.781 2.812 -1.97 1 44.97 103 LYS A O 1
ATOM 838 N N . VAL A 1 104 ? -21.281 1.8 -1.141 1 43.09 104 VAL A N 1
ATOM 839 C CA . VAL A 1 104 ? -22.219 0.695 -1.059 1 43.09 104 VAL A CA 1
ATOM 840 C C . VAL A 1 104 ? -22.984 0.759 0.268 1 43.09 104 VAL A C 1
ATOM 842 O O . VAL A 1 104 ? -22.375 0.731 1.338 1 43.09 104 VAL A O 1
ATOM 845 N N . LEU A 1 105 ? -24.094 1.181 0.28 1 42.69 105 LEU A N 1
ATOM 846 C CA . LEU A 1 105 ? -25.141 1.447 1.26 1 42.69 105 LEU A CA 1
ATOM 847 C C . LEU A 1 105 ? -25.391 0.221 2.131 1 42.69 105 LEU A C 1
ATOM 849 O O . LEU A 1 105 ? -26.234 0.26 3.033 1 42.69 105 LEU A O 1
ATOM 853 N N . LEU A 1 106 ? -24.828 -1.027 1.72 1 46.34 106 LEU A N 1
ATOM 854 C CA . LEU A 1 106 ? -25.641 -2.092 2.289 1 46.34 106 LEU A CA 1
ATOM 855 C C . LEU A 1 106 ? -25.234 -2.387 3.727 1 46.34 106 LEU A C 1
ATOM 857 O O . LEU A 1 106 ? -25.953 -3.066 4.461 1 46.34 106 LEU A O 1
ATOM 861 N N . GLU A 1 107 ? -23.984 -2.324 4.035 1 54.69 107 GLU A N 1
ATOM 862 C CA . GLU A 1 107 ? -23.719 -2.953 5.324 1 54.69 107 GLU A CA 1
ATOM 863 C C . GLU A 1 107 ? -23.953 -1.978 6.473 1 54.69 107 GLU A C 1
ATOM 865 O O . GLU A 1 107 ? -24.062 -0.768 6.258 1 54.69 107 GLU A O 1
ATOM 870 N N . GLY A 1 108 ? -24.281 -2.529 7.727 1 61.97 108 GLY A N 1
ATOM 871 C CA . GLY A 1 108 ? -24.5 -1.735 8.922 1 61.97 108 GLY A CA 1
ATOM 872 C C . GLY A 1 108 ? -23.5 -0.613 9.094 1 61.97 108 GLY A C 1
ATOM 873 O O . GLY A 1 108 ? -22.406 -0.664 8.523 1 61.97 108 GLY A O 1
ATOM 874 N N . ASP A 1 109 ? -23.844 0.439 9.68 1 65.62 109 ASP A N 1
ATOM 875 C CA . ASP A 1 109 ? -23.125 1.7 9.867 1 65.62 109 ASP A CA 1
ATOM 876 C C . ASP A 1 109 ? -21.719 1.461 10.391 1 65.62 109 ASP A C 1
ATOM 878 O O . ASP A 1 109 ? -20.766 2.127 9.961 1 65.62 109 ASP A O 1
ATOM 882 N N . ILE A 1 110 ? -21.625 0.423 11.195 1 64.69 110 ILE A N 1
ATOM 883 C CA . ILE A 1 110 ? -20.344 0.192 11.852 1 64.69 110 ILE A CA 1
ATOM 884 C C . ILE A 1 110 ? -19.344 -0.385 10.844 1 64.69 110 ILE A C 1
ATOM 886 O O . ILE A 1 110 ? -18.188 0.037 10.797 1 64.69 110 ILE A O 1
ATOM 890 N N . LYS A 1 111 ? -19.781 -1.321 10.102 1 71.81 111 LYS A N 1
ATOM 891 C CA . LYS A 1 111 ? -18.906 -1.944 9.109 1 71.81 111 LYS A CA 1
ATOM 892 C C . LYS A 1 111 ? -18.484 -0.939 8.047 1 71.81 111 LYS A C 1
ATOM 894 O O . LYS A 1 111 ? -17.328 -0.956 7.594 1 71.81 111 LYS A O 1
ATOM 899 N N . ARG A 1 112 ? -19.281 0.012 7.965 1 79.38 112 ARG A N 1
ATOM 900 C CA . ARG A 1 112 ? -19 1.042 6.973 1 79.38 112 ARG A CA 1
ATOM 901 C C . ARG A 1 112 ? -17.922 1.992 7.461 1 79.38 112 ARG A C 1
ATOM 903 O O . ARG A 1 112 ? -17.031 2.373 6.699 1 79.38 112 ARG A O 1
ATOM 910 N N . LYS A 1 113 ? -18.109 2.367 8.68 1 82.44 113 LYS A N 1
ATOM 911 C CA . LYS A 1 113 ? -17.125 3.271 9.266 1 82.44 113 LYS A CA 1
ATOM 912 C C . LYS A 1 113 ? -15.734 2.645 9.258 1 82.44 113 LYS A C 1
ATOM 914 O O . LYS A 1 113 ? -14.758 3.291 8.883 1 82.44 113 LYS A O 1
ATOM 919 N N . LYS A 1 114 ? -15.711 1.431 9.641 1 84.38 114 LYS A N 1
ATOM 920 C CA . LYS A 1 114 ? -14.43 0.723 9.688 1 84.38 114 LYS A CA 1
ATOM 921 C C . LYS A 1 114 ? -13.805 0.631 8.297 1 84.38 114 LYS A C 1
ATOM 923 O O . LYS A 1 114 ? -12.594 0.821 8.141 1 84.38 114 LYS A O 1
ATOM 928 N N . ARG A 1 115 ? -14.594 0.359 7.41 1 84.31 115 ARG A N 1
ATOM 929 C CA . ARG A 1 115 ? -14.117 0.273 6.035 1 84.31 115 ARG A CA 1
ATOM 930 C C . ARG A 1 115 ? -13.547 1.607 5.566 1 84.31 115 ARG A C 1
ATOM 932 O O . ARG A 1 115 ? -12.477 1.649 4.945 1 84.31 115 ARG A O 1
ATOM 939 N N . LYS A 1 116 ? -14.219 2.605 5.836 1 84.69 116 LYS A N 1
ATOM 940 C CA . LYS A 1 116 ? -13.781 3.941 5.445 1 84.69 116 LYS A CA 1
ATOM 941 C C . LYS A 1 116 ? -12.445 4.293 6.09 1 84.69 116 LYS A C 1
ATOM 943 O O . LYS A 1 116 ? -11.562 4.859 5.438 1 84.69 116 LYS A O 1
ATOM 948 N N . LEU A 1 117 ? -12.344 3.908 7.289 1 89 117 LE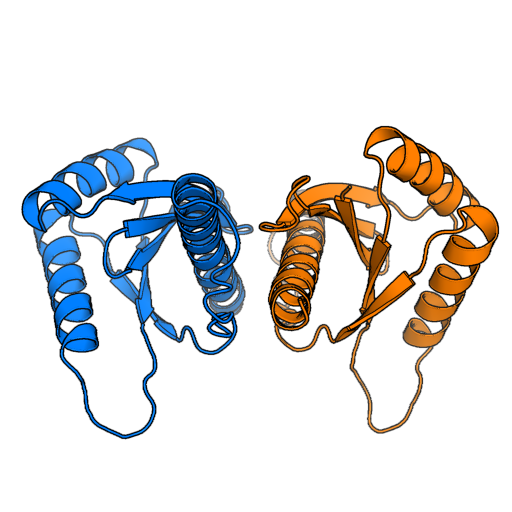U A N 1
ATOM 949 C CA . LEU A 1 117 ? -11.117 4.195 8.031 1 89 117 LEU A CA 1
ATOM 950 C C . LEU A 1 117 ? -9.938 3.438 7.438 1 89 117 LEU A C 1
ATOM 952 O O . LEU A 1 117 ? -8.852 4 7.27 1 89 117 LEU A O 1
ATOM 956 N N . LEU A 1 118 ? -10.172 2.232 7.098 1 87.88 118 LEU A N 1
ATOM 957 C CA . LEU A 1 118 ? -9.117 1.399 6.52 1 87.88 118 LEU A CA 1
ATOM 958 C C . LEU A 1 118 ? -8.711 1.918 5.148 1 87.88 118 LEU A C 1
ATOM 960 O O . LEU A 1 118 ? -7.52 1.949 4.82 1 87.88 118 LEU A O 1
ATOM 964 N N . LYS A 1 119 ? -9.578 2.322 4.438 1 86.5 119 LYS A N 1
ATOM 965 C CA . LYS A 1 119 ? -9.305 2.844 3.102 1 86.5 119 LYS A CA 1
ATOM 966 C C . LYS A 1 119 ? -8.523 4.152 3.174 1 86.5 119 LYS A C 1
ATOM 968 O O . LYS A 1 119 ? -7.625 4.395 2.359 1 86.5 119 LYS A O 1
ATOM 973 N N . ASN A 1 120 ? -8.906 4.93 4.164 1 87.5 120 ASN A N 1
ATOM 974 C CA . ASN A 1 120 ? -8.18 6.184 4.352 1 87.5 120 ASN A CA 1
ATOM 975 C C . ASN A 1 120 ? -6.711 5.941 4.668 1 87.5 120 ASN A C 1
ATOM 977 O O . ASN A 1 120 ? -5.836 6.629 4.137 1 87.5 120 ASN A O 1
ATOM 981 N N . LYS A 1 121 ? -6.512 5.035 5.488 1 92.38 121 LYS A N 1
ATOM 982 C CA . LYS A 1 121 ? -5.141 4.676 5.832 1 92.38 121 LYS A CA 1
ATOM 983 C C . LYS A 1 121 ? -4.387 4.148 4.617 1 92.38 121 LYS A C 1
ATOM 985 O O . LYS A 1 121 ? -3.227 4.504 4.395 1 92.38 121 LYS A O 1
ATOM 990 N N . GLN A 1 122 ? -5.047 3.33 3.873 1 92.12 122 GLN A N 1
ATOM 991 C CA . GLN A 1 122 ? -4.414 2.754 2.691 1 92.12 122 GLN A CA 1
ATOM 992 C C . GLN A 1 122 ? -4.102 3.83 1.655 1 92.12 122 GLN A C 1
ATOM 994 O O . GLN A 1 122 ? -3.08 3.76 0.968 1 92.12 122 GLN A O 1
ATOM 999 N N . ALA A 1 123 ? -4.969 4.715 1.555 1 89.69 123 ALA A N 1
ATOM 1000 C CA . ALA A 1 123 ? -4.734 5.828 0.637 1 89.69 123 ALA A CA 1
ATOM 1001 C C . ALA A 1 123 ? -3.453 6.574 0.997 1 89.69 123 ALA A C 1
ATOM 1003 O O . ALA A 1 123 ? -2.662 6.922 0.116 1 89.69 123 ALA A O 1
ATOM 1004 N N . ALA A 1 124 ? -3.238 6.754 2.297 1 93.94 124 ALA A N 1
ATOM 1005 C CA . ALA A 1 124 ? -2.014 7.406 2.756 1 93.94 124 ALA A CA 1
ATOM 1006 C C . ALA A 1 124 ? -0.781 6.594 2.371 1 93.94 124 ALA A C 1
ATOM 1008 O O . ALA A 1 124 ? 0.249 7.156 1.995 1 93.94 124 ALA A O 1
ATOM 1009 N N . VAL A 1 125 ? -0.893 5.332 2.432 1 93.81 125 VAL A N 1
ATOM 1010 C CA . VAL A 1 125 ? 0.208 4.445 2.064 1 93.81 125 VAL A CA 1
ATOM 1011 C C . VAL A 1 125 ? 0.548 4.629 0.586 1 93.81 125 VAL A C 1
ATOM 1013 O O . VAL A 1 125 ? 1.72 4.758 0.223 1 93.81 125 VAL A O 1
ATOM 1016 N N . ILE A 1 126 ? -0.439 4.648 -0.208 1 88.25 126 ILE A N 1
ATOM 1017 C CA . ILE A 1 126 ? -0.251 4.75 -1.65 1 88.25 126 ILE A CA 1
ATOM 1018 C C . ILE A 1 126 ? 0.354 6.109 -1.999 1 88.25 126 ILE A C 1
ATOM 1020 O O . ILE A 1 126 ? 1.289 6.191 -2.799 1 88.25 126 ILE A O 1
ATOM 1024 N N . ILE A 1 127 ? -0.167 7.09 -1.45 1 88.81 127 ILE A N 1
ATOM 1025 C CA . ILE A 1 127 ? 0.35 8.438 -1.668 1 88.81 127 ILE A CA 1
ATOM 1026 C C . ILE A 1 127 ? 1.83 8.484 -1.296 1 88.81 127 ILE A C 1
ATOM 1028 O O . ILE A 1 127 ? 2.652 9 -2.061 1 88.81 127 ILE A O 1
ATOM 1032 N N . LEU A 1 128 ? 2.111 7.949 -0.145 1 93.62 128 LEU A N 1
ATOM 1033 C CA . LEU A 1 128 ? 3.49 7.965 0.328 1 93.62 128 LEU A CA 1
ATOM 1034 C C . LEU A 1 128 ? 4.395 7.156 -0.599 1 93.62 128 LEU A C 1
ATOM 1036 O O . LEU A 1 128 ? 5.496 7.594 -0.932 1 93.62 128 LEU A O 1
ATOM 1040 N N . GLN A 1 129 ? 3.922 6.043 -0.962 1 91.06 129 GLN A N 1
ATOM 1041 C CA . GLN A 1 129 ? 4.742 5.191 -1.817 1 91.06 129 GLN A CA 1
ATOM 1042 C C . GLN A 1 129 ? 5.027 5.867 -3.156 1 91.06 129 GLN A C 1
ATOM 1044 O O . GLN A 1 129 ? 6.137 5.77 -3.684 1 91.06 129 GLN A O 1
ATOM 1049 N N . LYS A 1 130 ? 4.059 6.512 -3.68 1 85.31 130 LYS A N 1
ATOM 1050 C CA . LYS A 1 130 ? 4.246 7.262 -4.918 1 85.31 130 LYS A CA 1
ATOM 1051 C C . LYS A 1 130 ? 5.332 8.32 -4.762 1 85.31 130 LYS A C 1
ATOM 1053 O O . LYS A 1 130 ? 6.18 8.484 -5.645 1 85.31 130 LYS A O 1
ATOM 1058 N N . TYR A 1 131 ? 5.254 8.984 -3.697 1 90 131 TYR A N 1
ATOM 1059 C CA . TYR A 1 131 ? 6.246 10.016 -3.42 1 90 131 TYR A CA 1
ATOM 1060 C C . TYR A 1 131 ? 7.641 9.414 -3.307 1 90 131 TYR A C 1
ATOM 1062 O O . TYR A 1 131 ? 8.594 9.93 -3.895 1 90 131 TYR A O 1
ATOM 1070 N N . LEU A 1 132 ? 7.785 8.336 -2.531 1 90.75 132 LEU A N 1
ATOM 1071 C CA . LEU A 1 132 ? 9.078 7.695 -2.311 1 90.75 132 LEU A CA 1
ATOM 1072 C C . LEU A 1 132 ? 9.672 7.211 -3.627 1 90.75 132 LEU A C 1
ATOM 1074 O O . LEU A 1 132 ? 10.883 7.32 -3.846 1 90.75 132 LEU A O 1
ATOM 1078 N N . ASP A 1 133 ? 8.812 6.719 -4.398 1 84.56 133 ASP A N 1
ATOM 1079 C CA . ASP A 1 133 ? 9.273 6.203 -5.688 1 84.56 133 ASP A CA 1
ATOM 1080 C C . ASP A 1 133 ? 9.742 7.336 -6.594 1 84.56 133 ASP A C 1
ATOM 1082 O O . ASP A 1 133 ? 10.672 7.16 -7.383 1 84.56 133 ASP A O 1
ATOM 1086 N N . SER A 1 134 ? 9.008 8.398 -6.535 1 81.19 134 SER A N 1
ATOM 1087 C CA . SER A 1 134 ? 9.367 9.547 -7.359 1 81.19 134 SER A CA 1
ATOM 1088 C C . SER A 1 134 ? 10.656 10.203 -6.867 1 81.19 134 SER A C 1
ATOM 1090 O O . SER A 1 134 ? 11.445 10.703 -7.664 1 81.19 134 SER A O 1
ATOM 1092 N N . SER A 1 135 ? 10.766 10.266 -5.594 1 74.31 135 SER A N 1
ATOM 1093 C CA . SER A 1 135 ? 11.93 10.922 -5.008 1 74.31 135 SER A CA 1
ATOM 1094 C C . SER A 1 135 ? 13.188 10.062 -5.172 1 74.31 135 SER A C 1
ATOM 1096 O O . SER A 1 135 ? 14.305 10.578 -5.184 1 74.31 135 SER A O 1
ATOM 1098 N N . SER A 1 136 ? 13.062 8.789 -4.957 1 59.91 136 SER A N 1
ATOM 1099 C CA . SER A 1 136 ? 14.211 7.918 -5.188 1 59.91 136 SER A CA 1
ATOM 1100 C C . SER A 1 136 ? 14.789 8.117 -6.586 1 59.91 136 SER A C 1
ATOM 1102 O O . SER A 1 136 ? 15.961 7.824 -6.828 1 59.91 136 SER A O 1
ATOM 1104 N N . LEU A 1 137 ? 13.984 8.688 -7.441 1 48.62 137 LEU A N 1
ATOM 1105 C CA . LEU A 1 137 ? 14.461 9.023 -8.781 1 48.62 137 LEU A CA 1
ATOM 1106 C C . LEU A 1 137 ? 15.383 10.234 -8.742 1 48.62 137 LEU A C 1
ATOM 1108 O O . LEU A 1 137 ? 16.297 10.352 -9.562 1 48.62 137 LEU A O 1
ATOM 1112 N N . ASP A 1 138 ? 15.156 11.086 -7.797 1 43.59 138 ASP A N 1
ATOM 1113 C CA . ASP A 1 138 ? 15.938 12.32 -7.812 1 43.59 138 ASP A CA 1
ATOM 1114 C C . ASP A 1 138 ? 17.281 12.125 -7.117 1 43.59 138 ASP A C 1
ATOM 1116 O O . ASP A 1 138 ? 18.203 12.922 -7.301 1 43.59 138 ASP A O 1
ATOM 1120 N N . THR A 1 139 ? 17.516 11.047 -6.316 1 39.47 139 THR A N 1
ATOM 1121 C CA . THR A 1 139 ? 18.891 10.984 -5.82 1 39.47 139 THR A CA 1
ATOM 1122 C C . THR A 1 139 ? 19.766 10.164 -6.758 1 39.47 139 THR A C 1
ATOM 1124 O O . THR A 1 139 ? 19.344 9.109 -7.242 1 39.47 139 THR A O 1
ATOM 1127 N N . MET B 1 1 ? -13.07 -14.695 3.293 1 85.88 1 MET B N 1
ATOM 1128 C CA . MET B 1 1 ? -12.219 -15.188 2.211 1 85.88 1 MET B CA 1
ATOM 1129 C C . MET B 1 1 ? -11.328 -14.078 1.671 1 85.88 1 MET B C 1
ATOM 1131 O O . MET B 1 1 ? -11.688 -12.898 1.721 1 85.88 1 MET B O 1
ATOM 1135 N N . ARG B 1 2 ? -9.961 -14.453 1.255 1 95.88 2 ARG B N 1
ATOM 1136 C CA . ARG B 1 2 ? -8.969 -13.422 0.954 1 95.88 2 ARG B CA 1
ATOM 1137 C C . ARG B 1 2 ? -8.539 -13.484 -0.509 1 95.88 2 ARG B C 1
ATOM 1139 O O . ARG B 1 2 ? -8.82 -14.469 -1.202 1 95.88 2 ARG B O 1
ATOM 1146 N N . VAL B 1 3 ? -8.031 -12.375 -0.934 1 97.31 3 VAL B N 1
ATOM 1147 C CA . VAL B 1 3 ? -7.418 -12.281 -2.252 1 97.31 3 VAL B CA 1
ATOM 1148 C C . VAL B 1 3 ? -5.902 -12.156 -2.107 1 97.31 3 VAL B C 1
ATOM 1150 O O . VAL B 1 3 ? -5.418 -11.422 -1.241 1 97.31 3 VAL B O 1
ATOM 1153 N N . LEU B 1 4 ? -5.191 -12.844 -2.939 1 98.06 4 LEU B N 1
ATOM 1154 C CA . LEU B 1 4 ? -3.732 -12.812 -2.932 1 98.06 4 LEU B CA 1
ATOM 1155 C C . LEU B 1 4 ? -3.195 -12.195 -4.219 1 98.06 4 LEU B C 1
ATOM 1157 O O . LEU B 1 4 ? -3.682 -12.508 -5.309 1 98.06 4 LEU B O 1
ATOM 1161 N N . ALA B 1 5 ? -2.223 -11.328 -4.047 1 97.19 5 ALA B N 1
ATOM 1162 C CA . ALA B 1 5 ? -1.58 -10.742 -5.223 1 97.19 5 ALA B CA 1
ATOM 1163 C C . ALA B 1 5 ? -0.147 -11.25 -5.367 1 97.19 5 ALA B 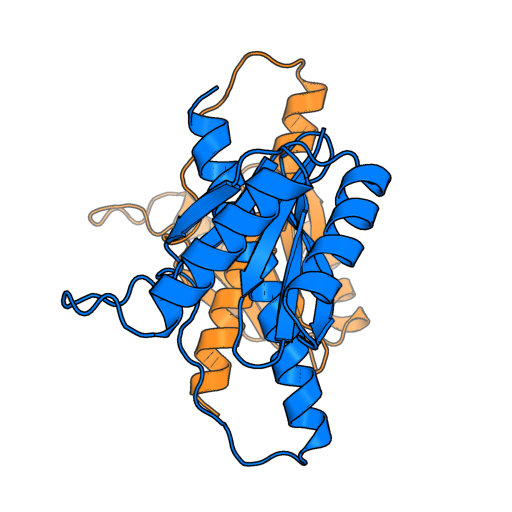C 1
ATOM 1165 O O . ALA B 1 5 ? 0.555 -11.438 -4.371 1 97.19 5 ALA B O 1
ATOM 1166 N N . ILE B 1 6 ? 0.233 -11.352 -6.594 1 95.94 6 ILE B N 1
ATOM 1167 C CA . ILE B 1 6 ? 1.579 -11.797 -6.941 1 95.94 6 ILE B CA 1
ATOM 1168 C C . ILE B 1 6 ? 2.219 -10.797 -7.906 1 95.94 6 ILE B C 1
ATOM 1170 O O . ILE B 1 6 ? 1.657 -10.508 -8.961 1 95.94 6 ILE B O 1
ATOM 1174 N N . ASP B 1 7 ? 3.344 -10.273 -7.527 1 91.62 7 ASP B N 1
ATOM 1175 C CA . ASP B 1 7 ? 4.215 -9.516 -8.422 1 91.62 7 ASP B CA 1
ATOM 1176 C C . ASP B 1 7 ? 5.426 -10.344 -8.844 1 91.62 7 ASP B C 1
ATOM 1178 O O . ASP B 1 7 ? 6.391 -10.469 -8.086 1 91.62 7 ASP B O 1
ATOM 1182 N N . TRP B 1 8 ? 5.293 -10.797 -10.117 1 90.81 8 TRP B N 1
ATOM 1183 C CA . TRP B 1 8 ? 6.297 -11.727 -10.625 1 90.81 8 TRP B CA 1
ATOM 1184 C C . TRP B 1 8 ? 7.488 -10.969 -11.203 1 90.81 8 TRP B C 1
ATOM 1186 O O . TRP B 1 8 ? 7.398 -10.391 -12.289 1 90.81 8 TRP B O 1
ATOM 1196 N N . GLY B 1 9 ? 8.602 -11.031 -10.445 1 85.44 9 GLY B N 1
ATOM 1197 C CA . GLY B 1 9 ? 9.828 -10.422 -10.922 1 85.44 9 GLY B CA 1
ATOM 1198 C C . GLY B 1 9 ? 10.766 -11.406 -11.594 1 85.44 9 GLY B C 1
ATOM 1199 O O . GLY B 1 9 ? 10.375 -12.531 -11.906 1 85.44 9 GLY B O 1
ATOM 1200 N N . GLU B 1 10 ? 11.977 -10.93 -11.875 1 84.12 10 GLU B N 1
ATOM 1201 C CA . GLU B 1 10 ? 12.977 -11.766 -12.531 1 84.12 10 GLU B CA 1
ATOM 1202 C C . GLU B 1 10 ? 13.555 -12.797 -11.562 1 84.12 10 GLU B C 1
ATOM 1204 O O . GLU B 1 10 ? 13.711 -13.969 -11.914 1 84.12 10 GLU B O 1
ATOM 1209 N N . LYS B 1 11 ? 13.797 -12.352 -10.375 1 90.06 11 LYS B N 1
ATOM 1210 C CA . LYS B 1 11 ? 14.453 -13.227 -9.422 1 90.06 11 LYS B CA 1
ATOM 1211 C C . LYS B 1 11 ? 13.57 -13.477 -8.203 1 90.06 11 LYS B C 1
ATOM 1213 O O . LYS B 1 11 ? 13.664 -14.531 -7.566 1 90.06 11 LYS B O 1
ATOM 1218 N N . TYR B 1 12 ? 12.727 -12.547 -7.973 1 93.5 12 TYR B N 1
ATOM 1219 C CA . TYR B 1 12 ? 11.906 -12.633 -6.773 1 93.5 12 TYR B CA 1
ATOM 1220 C C . TYR B 1 12 ? 10.43 -12.406 -7.102 1 93.5 12 TYR B C 1
ATOM 1222 O O . TYR B 1 12 ? 10.109 -11.75 -8.094 1 93.5 12 TYR B O 1
ATOM 1230 N N . VAL B 1 13 ? 9.594 -12.992 -6.227 1 94.38 13 VAL B N 1
ATOM 1231 C CA . VAL B 1 13 ? 8.148 -12.797 -6.32 1 94.38 13 VAL B CA 1
ATOM 1232 C C . VAL B 1 13 ? 7.641 -12.086 -5.066 1 94.38 13 VAL B C 1
ATOM 1234 O O . VAL B 1 13 ? 7.914 -12.516 -3.945 1 94.38 13 VAL B O 1
ATOM 1237 N N . GLY B 1 14 ? 6.996 -10.938 -5.27 1 95.44 14 GLY B N 1
ATOM 1238 C CA . GLY B 1 14 ? 6.32 -10.281 -4.16 1 95.44 14 GLY B CA 1
ATOM 1239 C C . GLY B 1 14 ? 4.902 -10.766 -3.947 1 95.44 14 GLY B C 1
ATOM 1240 O O . GLY B 1 14 ? 4.18 -11.039 -4.91 1 95.44 14 GLY B O 1
ATOM 1241 N N . LEU B 1 15 ? 4.555 -10.922 -2.67 1 97.31 15 LEU B N 1
ATOM 1242 C CA . LEU B 1 15 ? 3.217 -11.398 -2.336 1 97.31 15 LEU B CA 1
ATOM 1243 C C . LEU B 1 15 ? 2.504 -10.422 -1.412 1 97.31 15 LEU B C 1
ATOM 1245 O O . LEU B 1 15 ? 3.113 -9.875 -0.491 1 97.31 15 LEU B O 1
ATOM 1249 N N . ALA B 1 16 ? 1.257 -10.211 -1.701 1 97.44 16 ALA B N 1
ATOM 1250 C CA . ALA B 1 16 ? 0.384 -9.414 -0.841 1 97.44 16 ALA B CA 1
ATOM 1251 C C . ALA B 1 16 ? -0.971 -10.094 -0.66 1 97.44 16 ALA B C 1
ATOM 1253 O O . ALA B 1 16 ? -1.385 -10.906 -1.495 1 97.44 16 ALA B O 1
ATOM 1254 N N . ILE B 1 17 ? -1.611 -9.742 0.428 1 97.81 17 ILE B N 1
ATOM 1255 C CA . ILE B 1 17 ? -2.871 -10.414 0.732 1 97.81 17 ILE B CA 1
ATOM 1256 C C . ILE B 1 17 ? -3.879 -9.398 1.269 1 97.81 17 ILE B C 1
ATOM 1258 O O . ILE B 1 17 ? -3.498 -8.422 1.922 1 97.81 17 ILE B O 1
ATOM 1262 N N . SER B 1 18 ? -5.113 -9.656 0.991 1 96.69 18 SER B N 1
ATOM 1263 C CA . SER B 1 18 ? -6.168 -8.789 1.499 1 96.69 18 SER B CA 1
ATOM 1264 C C . SER B 1 18 ? -6.605 -9.203 2.898 1 96.69 18 SER B C 1
ATOM 1266 O O . SER B 1 18 ? -6.355 -10.336 3.32 1 96.69 18 SER B O 1
ATOM 1268 N N . ASP B 1 19 ? -7.281 -8.266 3.562 1 93.69 19 ASP B N 1
ATOM 1269 C CA . ASP B 1 19 ? -8 -8.68 4.762 1 93.69 19 ASP B CA 1
ATOM 1270 C C . ASP B 1 19 ? -9.234 -9.508 4.406 1 93.69 19 ASP B C 1
ATOM 1272 O O . ASP B 1 19 ? -9.641 -9.547 3.242 1 93.69 19 ASP B O 1
ATOM 1276 N N . PRO B 1 20 ? -9.789 -10.188 5.371 1 92.06 20 PRO B N 1
ATOM 1277 C CA . PRO B 1 20 ? -10.914 -11.086 5.078 1 92.06 20 PRO B CA 1
ATOM 1278 C C . PRO B 1 20 ? -12.094 -10.359 4.441 1 92.06 20 PRO B C 1
ATOM 1280 O O . PRO B 1 20 ? -12.875 -10.977 3.705 1 92.06 20 PRO B O 1
ATOM 1283 N N . LEU B 1 21 ? -12.211 -9.039 4.695 1 88.25 21 LEU B N 1
ATOM 1284 C CA . LEU B 1 21 ? -13.328 -8.273 4.164 1 88.25 21 LEU B CA 1
ATOM 1285 C C . LEU B 1 21 ? -12.984 -7.691 2.795 1 88.25 21 LEU B C 1
ATOM 1287 O O . LEU B 1 21 ? -13.828 -7.055 2.156 1 88.25 21 LEU B O 1
ATOM 1291 N N . ARG B 1 22 ? -11.719 -7.879 2.336 1 91.88 22 ARG B N 1
ATOM 1292 C CA . ARG B 1 22 ? -11.25 -7.453 1.021 1 91.88 22 ARG B CA 1
ATOM 1293 C C . ARG B 1 22 ? -11.328 -5.938 0.876 1 91.88 22 ARG B C 1
ATOM 1295 O O . ARG B 1 22 ? -11.844 -5.43 -0.124 1 91.88 22 ARG B O 1
ATOM 1302 N N . ILE B 1 23 ? -10.844 -5.352 1.907 1 89.31 23 ILE B N 1
ATOM 1303 C CA . ILE B 1 23 ? -10.867 -3.895 1.897 1 89.31 23 ILE B CA 1
ATOM 1304 C C . ILE B 1 23 ? -9.461 -3.355 1.645 1 89.31 23 ILE B C 1
ATOM 1306 O O . ILE B 1 23 ? -9.266 -2.494 0.783 1 89.31 23 ILE B O 1
ATOM 1310 N N . ILE B 1 24 ? -8.5 -3.902 2.379 1 92.38 24 ILE B N 1
ATOM 1311 C CA . ILE B 1 24 ? -7.145 -3.373 2.25 1 92.38 24 ILE B CA 1
ATOM 1312 C C . ILE B 1 24 ? -6.18 -4.508 1.903 1 92.38 24 ILE B C 1
ATOM 1314 O O . ILE B 1 24 ? -6.418 -5.664 2.256 1 92.38 24 ILE B O 1
ATOM 1318 N N . ALA B 1 25 ? -5.121 -4.066 1.252 1 95.12 25 ALA B N 1
ATOM 1319 C CA . ALA B 1 25 ? -4.035 -4.98 0.904 1 95.12 25 ALA B CA 1
ATOM 1320 C C . ALA B 1 25 ? -2.854 -4.816 1.854 1 95.12 25 ALA B C 1
ATOM 1322 O O . ALA B 1 25 ? -2.512 -3.699 2.244 1 95.12 25 ALA B O 1
ATOM 1323 N N . GLN B 1 26 ? -2.25 -5.922 2.182 1 94.25 26 GLN B N 1
ATOM 1324 C CA . GLN B 1 26 ? -1.061 -5.887 3.027 1 94.25 26 GLN B CA 1
ATOM 1325 C C . GLN B 1 26 ? 0.048 -6.766 2.455 1 94.25 26 GLN B C 1
ATOM 1327 O O . GLN B 1 26 ? -0.222 -7.836 1.905 1 94.25 26 GLN B O 1
ATOM 1332 N N . GLY B 1 27 ? 1.257 -6.258 2.611 1 95.38 27 GLY B N 1
ATOM 1333 C CA . GLY B 1 27 ? 2.373 -7.098 2.207 1 95.38 27 GLY B CA 1
ATOM 1334 C C . GLY B 1 27 ? 2.467 -8.391 3 1 95.38 27 GLY B C 1
ATOM 1335 O O . GLY B 1 27 ? 2.303 -8.383 4.223 1 95.38 27 GLY B O 1
ATOM 1336 N N . LEU B 1 28 ? 2.697 -9.43 2.301 1 96.56 28 LEU B N 1
ATOM 1337 C CA . LEU B 1 28 ? 2.762 -10.719 2.977 1 96.56 28 LEU B CA 1
ATOM 1338 C C . LEU B 1 28 ? 4.195 -11.234 3.035 1 96.56 28 LEU B C 1
ATOM 1340 O O . LEU B 1 28 ? 4.723 -11.5 4.117 1 96.56 28 LEU B O 1
ATOM 1344 N N . ASP B 1 29 ? 4.801 -11.406 1.802 1 95.69 29 ASP B N 1
ATOM 1345 C CA . ASP B 1 29 ? 6.141 -11.992 1.761 1 95.69 29 ASP B CA 1
ATOM 1346 C C . ASP B 1 29 ? 6.797 -11.766 0.402 1 95.69 29 ASP B C 1
ATOM 1348 O O . ASP B 1 29 ? 6.168 -11.242 -0.52 1 95.69 29 ASP B O 1
ATOM 1352 N N . VAL B 1 30 ? 8.102 -12.102 0.395 1 96.25 30 VAL B N 1
ATOM 1353 C CA . VAL B 1 30 ? 8.867 -12.125 -0.845 1 96.25 30 VAL B CA 1
ATOM 1354 C C . VAL B 1 30 ? 9.57 -13.477 -0.986 1 96.25 30 VAL B C 1
ATOM 1356 O O . VAL B 1 30 ? 10.242 -13.938 -0.059 1 96.25 30 VAL B O 1
ATOM 1359 N N . TRP B 1 31 ? 9.375 -14.086 -2.064 1 96.31 31 TRP B N 1
ATOM 1360 C CA . TRP B 1 31 ? 9.953 -15.406 -2.289 1 96.31 31 TRP B CA 1
ATOM 1361 C C . TRP B 1 31 ? 10.977 -15.367 -3.418 1 96.31 31 TRP B C 1
ATOM 1363 O O . TRP B 1 31 ? 10.766 -14.703 -4.434 1 96.31 31 TRP B O 1
ATOM 1373 N N . GLU B 1 32 ? 12.078 -16.047 -3.264 1 94.88 32 GLU B N 1
ATOM 1374 C CA . GLU B 1 32 ? 12.992 -16.266 -4.375 1 94.88 32 GLU B CA 1
ATOM 1375 C C . GLU B 1 32 ? 12.461 -17.328 -5.336 1 94.88 32 GLU B C 1
ATOM 1377 O O . GLU B 1 32 ? 11.945 -18.359 -4.902 1 94.88 32 GLU B O 1
ATOM 1382 N N . ILE B 1 33 ? 12.625 -17.078 -6.637 1 92.62 33 ILE B N 1
ATOM 1383 C CA . ILE B 1 33 ? 12.156 -18.016 -7.645 1 92.62 33 ILE B CA 1
ATOM 1384 C C . ILE B 1 33 ? 13.188 -19.125 -7.832 1 92.62 33 ILE B C 1
ATOM 1386 O O . ILE B 1 33 ? 14.258 -18.906 -8.398 1 92.62 33 ILE B O 1
ATOM 1390 N N . LYS B 1 34 ? 12.914 -20.297 -7.434 1 93.75 34 LYS B N 1
ATOM 1391 C CA . LYS B 1 34 ? 13.797 -21.453 -7.598 1 93.75 34 LYS B CA 1
ATOM 1392 C C . LYS B 1 34 ? 13.273 -22.391 -8.68 1 93.75 34 LYS B C 1
ATOM 1394 O O . LYS B 1 34 ? 14.008 -23.25 -9.172 1 93.75 34 LYS B O 1
ATOM 1399 N N . GLY B 1 35 ? 12.102 -22.312 -9.016 1 92.81 35 GLY B N 1
ATOM 1400 C CA . GLY B 1 35 ? 11.391 -23.125 -9.992 1 92.81 35 GLY B CA 1
ATOM 1401 C C . GLY B 1 35 ? 9.891 -22.953 -9.93 1 92.81 35 GLY B C 1
ATOM 1402 O O . GLY B 1 35 ? 9.344 -22.578 -8.891 1 92.81 35 GLY B O 1
ATOM 1403 N N . GLU B 1 36 ? 9.273 -23.219 -10.969 1 92.81 36 GLU B N 1
ATOM 1404 C CA . GLU B 1 36 ? 7.832 -23.016 -11.055 1 92.81 36 GLU B CA 1
ATOM 1405 C C . GLU B 1 36 ? 7.082 -24.016 -10.172 1 92.81 36 GLU B C 1
ATOM 1407 O O . GLU B 1 36 ? 6.098 -23.656 -9.516 1 92.81 36 GLU B O 1
ATOM 1412 N N . GLU B 1 37 ? 7.613 -25.234 -10.164 1 92.88 37 GLU B N 1
ATOM 1413 C CA . GLU B 1 37 ? 6.953 -26.266 -9.375 1 92.88 37 GLU B CA 1
ATOM 1414 C C . GLU B 1 37 ? 7.078 -25.984 -7.879 1 92.88 37 GLU B C 1
ATOM 1416 O O . GLU B 1 37 ? 6.113 -26.141 -7.125 1 92.88 37 GLU B O 1
ATOM 1421 N N . ASP B 1 38 ? 8.234 -25.594 -7.551 1 96.12 38 ASP B N 1
ATOM 1422 C CA . ASP B 1 38 ? 8.453 -25.234 -6.156 1 96.12 38 ASP B CA 1
ATOM 1423 C C . ASP B 1 38 ? 7.562 -24.062 -5.738 1 96.12 38 ASP B C 1
ATOM 1425 O O . ASP B 1 38 ? 6.969 -24.094 -4.66 1 96.12 38 ASP B O 1
ATOM 1429 N N . PHE B 1 39 ? 7.473 -23.125 -6.551 1 96.62 39 PHE B N 1
ATOM 1430 C CA . PHE B 1 39 ? 6.664 -21.938 -6.27 1 96.62 39 PHE B CA 1
ATOM 1431 C C . PHE B 1 39 ? 5.199 -22.328 -6.074 1 96.62 39 PHE B C 1
ATOM 1433 O O . PHE B 1 39 ? 4.582 -21.938 -5.078 1 96.62 39 PHE B O 1
ATOM 1440 N N . VAL B 1 40 ? 4.699 -23.094 -6.961 1 96.69 40 VAL B N 1
ATOM 1441 C CA . VAL B 1 40 ? 3.279 -23.438 -6.945 1 96.69 40 VAL B CA 1
ATOM 1442 C C . VAL B 1 40 ? 2.965 -24.297 -5.723 1 96.69 40 VAL B C 1
ATOM 1444 O O . VAL B 1 40 ? 1.9 -24.156 -5.117 1 96.69 40 VAL B O 1
ATOM 1447 N N . SER B 1 41 ? 3.906 -25.141 -5.418 1 96.38 41 SER B N 1
ATOM 1448 C CA . SER B 1 41 ? 3.715 -25.969 -4.238 1 96.38 41 SER B CA 1
ATOM 1449 C C . SER B 1 41 ? 3.633 -25.125 -2.969 1 96.38 41 SER B C 1
ATOM 1451 O O . SER B 1 41 ? 2.752 -25.344 -2.131 1 96.38 41 SER B O 1
ATOM 1453 N N . ARG B 1 42 ? 4.516 -24.234 -2.895 1 97.25 42 ARG B N 1
ATOM 1454 C CA . ARG B 1 42 ? 4.504 -23.328 -1.752 1 97.25 42 ARG B CA 1
ATOM 1455 C C . ARG B 1 42 ? 3.24 -22.469 -1.747 1 97.25 42 ARG B C 1
ATOM 1457 O O . ARG B 1 42 ? 2.641 -22.25 -0.694 1 97.25 42 ARG B O 1
ATOM 1464 N N . LEU B 1 43 ? 2.879 -22.031 -2.867 1 98 43 LEU B N 1
ATOM 1465 C CA . LEU B 1 43 ? 1.695 -21.188 -3.01 1 98 43 LEU B CA 1
ATOM 1466 C C . LEU B 1 43 ? 0.439 -21.938 -2.58 1 98 43 LEU B C 1
ATOM 1468 O O . LEU B 1 43 ? -0.45 -21.359 -1.951 1 98 43 LEU B O 1
ATOM 1472 N N . LYS B 1 44 ? 0.39 -23.172 -2.936 1 97.69 44 LYS B N 1
ATOM 1473 C CA . LYS B 1 44 ? -0.753 -24 -2.561 1 97.69 44 LYS B CA 1
ATOM 1474 C C . LYS B 1 44 ? -0.941 -24.016 -1.047 1 97.69 44 LYS B C 1
ATOM 1476 O O . LYS B 1 44 ? -2.061 -23.875 -0.552 1 97.69 44 LYS B O 1
ATOM 1481 N N . ARG B 1 45 ? 0.115 -24.203 -0.366 1 97.5 45 ARG B N 1
ATOM 1482 C CA . ARG B 1 45 ? 0.072 -24.203 1.093 1 97.5 45 ARG B CA 1
ATOM 1483 C C . ARG B 1 45 ? -0.4 -22.859 1.634 1 97.5 45 ARG B C 1
ATOM 1485 O O . ARG B 1 45 ? -1.23 -22.812 2.543 1 97.5 45 ARG B O 1
ATOM 1492 N N . LEU B 1 46 ? 0.128 -21.875 1.044 1 97.44 46 LEU B N 1
ATOM 1493 C CA . LEU B 1 46 ? -0.225 -20.516 1.462 1 97.44 46 LEU B CA 1
ATOM 1494 C C . LEU B 1 46 ? -1.712 -20.25 1.25 1 97.44 46 LEU B C 1
ATOM 1496 O O . LEU B 1 46 ? -2.375 -19.672 2.117 1 97.44 46 LEU B O 1
ATOM 1500 N N . VAL B 1 47 ? -2.219 -20.641 0.142 1 97.31 47 VAL B N 1
ATOM 1501 C CA . VAL B 1 47 ? -3.619 -20.453 -0.223 1 97.31 47 VAL B CA 1
ATOM 1502 C C . VAL B 1 47 ? -4.516 -21.156 0.793 1 97.31 47 VAL B C 1
ATOM 1504 O O . VAL B 1 47 ? -5.547 -20.625 1.198 1 97.31 47 VAL B O 1
ATOM 1507 N N . GLU B 1 48 ? -4.086 -22.312 1.193 1 96.38 48 GLU B N 1
ATOM 1508 C CA . GLU B 1 48 ? -4.848 -23.062 2.178 1 96.38 48 GLU B CA 1
ATOM 1509 C C . GLU B 1 48 ? -4.797 -22.406 3.551 1 96.38 48 GLU B C 1
ATOM 1511 O O . GLU B 1 48 ? -5.824 -22.266 4.215 1 96.38 48 GLU B O 1
ATOM 1516 N N . ASP B 1 49 ? -3.658 -21.938 3.924 1 96.62 49 ASP B N 1
ATOM 1517 C CA . ASP B 1 49 ? -3.439 -21.344 5.242 1 96.62 49 ASP B CA 1
ATOM 1518 C C . ASP B 1 49 ? -4.246 -20.062 5.41 1 96.62 49 ASP B C 1
ATOM 1520 O O . ASP B 1 49 ? -4.762 -19.781 6.496 1 96.62 49 ASP B O 1
ATOM 1524 N N . TYR B 1 50 ? -4.398 -19.328 4.301 1 96.56 50 TYR B N 1
ATOM 1525 C CA . TYR B 1 50 ? -5.016 -18 4.402 1 96.56 50 TYR B CA 1
ATOM 1526 C C . TYR B 1 50 ? -6.41 -18.016 3.787 1 96.56 50 TYR B C 1
ATOM 1528 O O . TYR B 1 50 ? -7.062 -16.969 3.699 1 96.56 50 TYR B O 1
ATOM 1536 N N . GLN B 1 51 ? -6.805 -19.172 3.303 1 96 51 GLN B N 1
ATOM 1537 C CA . GLN B 1 51 ? -8.117 -19.328 2.689 1 96 51 GLN B CA 1
ATOM 1538 C C . GLN B 1 51 ? -8.305 -18.344 1.534 1 96 51 GLN B C 1
ATOM 1540 O O . GLN B 1 51 ? -9.312 -17.641 1.472 1 96 51 GLN B O 1
ATOM 1545 N N . VAL B 1 52 ? -7.414 -18.344 0.677 1 97.38 52 VAL B N 1
ATOM 1546 C CA . VAL B 1 52 ? -7.445 -17.469 -0.496 1 97.38 52 VAL B CA 1
ATOM 1547 C C . VAL B 1 52 ? -8.438 -18.016 -1.519 1 97.38 52 VAL B C 1
ATOM 1549 O O . VAL B 1 52 ? -8.445 -19.219 -1.804 1 97.38 52 VAL B O 1
ATOM 1552 N N . LYS B 1 53 ? -9.203 -17.125 -2.098 1 96.31 53 LYS B N 1
ATOM 1553 C CA . LYS B 1 53 ? -10.211 -17.578 -3.053 1 96.31 53 LYS B CA 1
ATOM 1554 C C . LYS B 1 53 ? -9.898 -17.078 -4.461 1 96.31 53 LYS B C 1
ATOM 1556 O O . LYS B 1 53 ? -10.461 -17.578 -5.441 1 96.31 53 LYS B O 1
ATOM 1561 N N . GLU B 1 54 ? -9.094 -16.125 -4.465 1 96.69 54 GLU B N 1
ATOM 1562 C CA . GLU B 1 54 ? -8.75 -15.508 -5.742 1 96.69 54 GLU B CA 1
ATOM 1563 C C . GLU B 1 54 ? -7.312 -15 -5.746 1 96.69 54 GLU B C 1
ATOM 1565 O O . GLU B 1 54 ? -6.824 -14.508 -4.727 1 96.69 54 GLU B O 1
ATOM 1570 N N . ILE B 1 55 ? -6.656 -15.102 -6.906 1 97.38 55 ILE B N 1
ATOM 1571 C CA . ILE B 1 55 ? -5.285 -14.617 -7.043 1 97.38 55 ILE B CA 1
ATOM 1572 C C . ILE B 1 55 ? -5.219 -13.562 -8.148 1 97.38 55 ILE B C 1
ATOM 1574 O O . ILE B 1 55 ? -5.832 -13.727 -9.203 1 97.38 55 ILE B O 1
ATOM 1578 N N . VAL B 1 56 ? -4.523 -12.492 -7.793 1 95.88 56 VAL B N 1
ATOM 1579 C CA . VAL B 1 56 ? -4.27 -11.445 -8.781 1 95.88 56 VAL B CA 1
ATOM 1580 C C . VAL B 1 56 ? -2.793 -11.438 -9.156 1 95.88 56 VAL B C 1
ATOM 1582 O O . VAL B 1 56 ? -1.921 -11.508 -8.289 1 95.88 56 VAL B O 1
ATOM 1585 N N . LEU B 1 57 ? -2.557 -11.453 -10.414 1 93.94 57 LEU B N 1
ATOM 1586 C CA . LEU B 1 57 ? -1.194 -11.453 -10.93 1 93.94 57 LEU B CA 1
ATOM 1587 C C . LEU B 1 57 ? -0.911 -10.18 -11.719 1 93.94 57 LEU B C 1
ATOM 1589 O O . LEU B 1 57 ? -1.691 -9.797 -12.594 1 93.94 57 LEU B O 1
ATOM 1593 N N . GLY B 1 58 ? 0.199 -9.5 -11.25 1 88.62 58 GLY B N 1
ATOM 1594 C CA . GLY B 1 58 ? 0.602 -8.305 -11.977 1 88.62 58 GLY B CA 1
ATOM 1595 C C . GLY B 1 58 ? 1.094 -8.602 -13.383 1 88.62 58 GLY B C 1
ATOM 1596 O O . GLY B 1 58 ? 1.883 -9.523 -13.594 1 88.62 58 GLY B O 1
ATOM 1597 N N . TYR B 1 59 ? 0.53 -7.797 -14.359 1 77.12 59 TYR B N 1
ATOM 1598 C CA . TYR B 1 59 ? 0.881 -8.031 -15.758 1 77.12 59 TYR B CA 1
ATOM 1599 C C . TYR B 1 59 ? 1.661 -6.852 -16.328 1 77.12 59 TYR B C 1
ATOM 1601 O O . TYR B 1 59 ? 1.201 -5.707 -16.266 1 77.12 59 TYR B O 1
ATOM 1609 N N . PRO B 1 60 ? 3.02 -7.047 -16.703 1 62.97 60 PRO B N 1
ATOM 1610 C CA . PRO B 1 60 ? 3.799 -5.949 -17.281 1 62.97 60 PRO B CA 1
ATOM 1611 C C . PRO B 1 60 ? 3.162 -5.375 -18.547 1 62.97 60 PRO B C 1
ATOM 1613 O O . PRO B 1 60 ? 2.756 -6.125 -19.438 1 62.97 60 PRO B O 1
ATOM 1616 N N . ILE B 1 61 ? 2.436 -4.32 -18.516 1 53.09 61 ILE B N 1
ATOM 1617 C CA . ILE B 1 61 ? 1.9 -3.818 -19.766 1 53.09 61 ILE B CA 1
ATOM 1618 C C . ILE B 1 61 ? 3.047 -3.445 -20.703 1 53.09 61 ILE B C 1
ATOM 1620 O O . ILE B 1 61 ? 3.689 -2.406 -20.531 1 53.09 61 ILE B O 1
ATOM 1624 N N . SER B 1 62 ? 4.109 -3.729 -20.766 1 48.25 62 SER B N 1
ATOM 1625 C CA . SER B 1 62 ? 4.895 -3.064 -21.797 1 48.25 62 SER B CA 1
ATOM 1626 C C . SER B 1 62 ? 4.105 -2.938 -23.094 1 48.25 62 SER B C 1
ATOM 1628 O O . SER B 1 62 ? 3.002 -3.477 -23.203 1 48.25 62 SER B O 1
ATOM 1630 N N . LEU B 1 63 ? 4.648 -3.469 -24.484 1 38.97 63 LEU B N 1
ATOM 1631 C CA . LEU B 1 63 ? 4.895 -3.074 -25.859 1 38.97 63 LEU B CA 1
ATOM 1632 C C . LEU B 1 63 ? 3.58 -2.939 -26.625 1 38.97 63 LEU B C 1
ATOM 1634 O O . LEU B 1 63 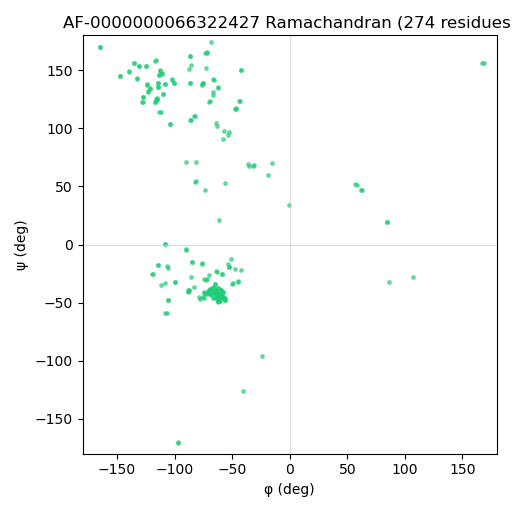? 2.668 -3.75 -26.453 1 38.97 63 LEU B O 1
ATOM 1638 N N . ARG B 1 64 ? 3.584 -2.143 -27.562 1 42.28 64 ARG B N 1
ATOM 1639 C CA . ARG B 1 64 ? 3.51 -1.972 -29.016 1 42.28 64 ARG B CA 1
ATOM 1640 C C . ARG B 1 64 ? 3.389 -3.318 -29.719 1 42.28 64 ARG B C 1
ATOM 1642 O O . ARG B 1 64 ? 3.828 -3.471 -30.859 1 42.28 64 ARG B O 1
ATOM 1649 N N . GLY B 1 65 ? 2.736 -4.238 -29.125 1 46.75 65 GLY B N 1
ATOM 1650 C CA . GLY B 1 65 ? 2.461 -5.426 -29.922 1 46.75 65 GLY B CA 1
ATOM 1651 C C . GLY B 1 65 ? 3.301 -6.621 -29.516 1 46.75 65 GLY B C 1
ATOM 1652 O O . GLY B 1 65 ? 3.203 -7.691 -30.125 1 46.75 65 GLY B O 1
ATOM 1653 N N . HIS B 1 66 ? 4.547 -6.566 -28.953 1 47 66 HIS B N 1
ATOM 1654 C CA . HIS B 1 66 ? 5.414 -7.734 -28.891 1 47 66 HIS B CA 1
ATOM 1655 C C . HIS B 1 66 ? 5.184 -8.508 -27.594 1 47 66 HIS B C 1
ATOM 1657 O O . HIS B 1 66 ? 5.445 -8 -26.5 1 47 66 HIS B O 1
ATOM 1663 N N . GLU B 1 67 ? 4.184 -9.18 -27.297 1 54.62 67 GLU B N 1
ATOM 1664 C CA . GLU B 1 67 ? 4.07 -10.281 -26.359 1 54.62 67 GLU B CA 1
ATOM 1665 C C . GLU B 1 67 ? 5.445 -10.828 -25.984 1 54.62 67 GLU B C 1
ATOM 1667 O O . GLU B 1 67 ? 6.035 -11.609 -26.734 1 54.62 67 GLU B O 1
ATOM 1672 N N . ASN B 1 68 ? 6.336 -10.07 -25.172 1 66.38 68 ASN B N 1
ATOM 1673 C CA . ASN B 1 68 ? 7.723 -10.445 -24.922 1 66.38 68 ASN B CA 1
ATOM 1674 C C . ASN B 1 68 ? 7.82 -11.633 -23.969 1 66.38 68 ASN B C 1
ATOM 1676 O O . ASN B 1 68 ? 6.805 -12.133 -23.484 1 66.38 68 ASN B O 1
ATOM 1680 N N . GLU B 1 69 ? 8.906 -12.352 -23.797 1 76.75 69 GLU B N 1
ATOM 1681 C CA . GLU B 1 69 ? 9.32 -13.516 -23.016 1 76.75 69 GLU B CA 1
ATOM 1682 C C . GLU B 1 69 ? 8.773 -13.445 -21.594 1 76.75 69 GLU B C 1
ATOM 1684 O O . GLU B 1 69 ? 8.312 -14.453 -21.047 1 76.75 69 GLU B O 1
ATOM 1689 N N . ARG B 1 70 ? 8.461 -12.297 -21.188 1 76.81 70 ARG B N 1
ATOM 1690 C CA . ARG B 1 70 ? 8.008 -12.133 -19.812 1 76.81 70 ARG B CA 1
ATOM 1691 C C . ARG B 1 70 ? 6.504 -12.352 -19.703 1 76.81 70 ARG B C 1
ATOM 1693 O O . ARG B 1 70 ? 6.023 -12.977 -18.766 1 76.81 70 ARG B O 1
ATOM 1700 N N . THR B 1 71 ? 5.777 -11.875 -20.641 1 79.94 71 THR B N 1
ATOM 1701 C CA . THR B 1 71 ? 4.328 -12.016 -20.641 1 79.94 71 THR B CA 1
ATOM 1702 C C . THR B 1 71 ? 3.93 -13.484 -20.766 1 79.94 71 THR B C 1
ATOM 1704 O O . THR B 1 71 ? 2.998 -13.945 -20.094 1 79.94 71 THR B O 1
ATOM 1707 N N . GLN B 1 72 ? 4.641 -14.117 -21.594 1 85.25 72 GLN B N 1
ATOM 1708 C CA . GLN B 1 72 ? 4.371 -15.539 -21.781 1 85.25 72 GLN B CA 1
ATOM 1709 C C . GLN B 1 72 ? 4.645 -16.328 -20.5 1 85.25 72 GLN B C 1
ATOM 1711 O O . GLN B 1 72 ? 3.887 -17.219 -20.156 1 85.25 72 GLN B O 1
ATOM 1716 N N . LYS B 1 73 ? 5.715 -15.961 -19.891 1 87 73 LYS B N 1
ATOM 1717 C CA . LYS B 1 73 ? 6.074 -16.625 -18.656 1 87 73 LYS B CA 1
ATOM 1718 C C . LYS B 1 73 ? 5 -16.422 -17.578 1 87 73 LYS B C 1
ATOM 1720 O O . LYS B 1 73 ? 4.602 -17.375 -16.906 1 87 73 LYS B O 1
ATOM 1725 N N . VAL B 1 74 ? 4.5 -15.242 -17.484 1 87.56 74 VAL B N 1
ATOM 1726 C CA . VAL B 1 74 ? 3.5 -14.898 -16.469 1 87.56 74 VAL B CA 1
ATOM 1727 C C . VAL B 1 74 ? 2.195 -15.633 -16.766 1 87.56 74 VAL B C 1
ATOM 1729 O O . VAL B 1 74 ? 1.537 -16.125 -15.852 1 87.56 74 VAL B O 1
ATOM 1732 N N . ARG B 1 75 ? 1.862 -15.695 -17.984 1 89.94 75 ARG B N 1
ATOM 1733 C CA . ARG B 1 75 ? 0.661 -16.422 -18.375 1 89.94 75 ARG B CA 1
ATOM 1734 C C . ARG B 1 75 ? 0.788 -17.906 -18.047 1 89.94 75 ARG B C 1
ATOM 1736 O O . ARG B 1 75 ? -0.168 -18.531 -17.578 1 89.94 75 ARG B O 1
ATOM 1743 N N . HIS B 1 76 ? 1.939 -18.391 -18.375 1 92.44 76 HIS B N 1
ATOM 1744 C CA . HIS B 1 76 ? 2.195 -19.797 -18.094 1 92.44 76 HIS B CA 1
ATOM 1745 C C . HIS B 1 76 ? 2.062 -20.078 -16.609 1 92.44 76 HIS B C 1
ATOM 1747 O O . HIS B 1 76 ? 1.443 -21.078 -16.219 1 92.44 76 HIS B O 1
ATOM 1753 N N . ILE B 1 77 ? 2.586 -19.266 -15.836 1 92.75 77 ILE B N 1
ATOM 1754 C CA . ILE B 1 77 ? 2.525 -19.438 -14.383 1 92.75 77 ILE B CA 1
ATOM 1755 C C . ILE B 1 77 ? 1.074 -19.375 -13.914 1 92.75 77 ILE B C 1
ATOM 1757 O O . ILE B 1 77 ? 0.658 -20.141 -13.047 1 92.75 77 ILE B O 1
ATOM 1761 N N . ALA B 1 78 ? 0.379 -18.469 -14.453 1 94.56 78 ALA B N 1
ATOM 1762 C CA . ALA B 1 78 ? -1.035 -18.328 -14.117 1 94.56 78 ALA B CA 1
ATOM 1763 C C . ALA B 1 78 ? -1.794 -19.625 -14.398 1 94.56 78 ALA B C 1
ATOM 1765 O O . ALA B 1 78 ? -2.586 -20.078 -13.57 1 94.56 78 ALA B O 1
ATOM 1766 N N . GLU B 1 79 ? -1.548 -20.141 -15.508 1 95.06 79 GLU B N 1
ATOM 1767 C CA . GLU B 1 79 ? -2.195 -21.391 -15.891 1 95.06 79 GLU B CA 1
ATOM 1768 C C . GLU B 1 79 ? -1.816 -22.531 -14.945 1 95.06 79 GLU B C 1
ATOM 1770 O O . GLU B 1 79 ? -2.662 -23.344 -14.578 1 95.06 79 GLU B O 1
ATOM 1775 N N . LEU B 1 80 ? -0.548 -22.562 -14.633 1 95.56 80 LEU B N 1
ATOM 1776 C CA . LEU B 1 80 ? -0.068 -23.578 -13.703 1 95.56 80 LEU B CA 1
ATOM 1777 C C . LEU B 1 80 ? -0.764 -23.453 -12.352 1 95.56 80 LEU B C 1
ATOM 1779 O O . LEU B 1 80 ? -1.191 -24.469 -11.781 1 95.56 80 LEU B O 1
ATOM 1783 N N . ILE B 1 81 ? -0.909 -22.281 -11.875 1 96.56 81 ILE B N 1
ATOM 1784 C CA . ILE B 1 81 ? -1.556 -22.031 -10.594 1 96.56 81 ILE B CA 1
ATOM 1785 C C . ILE B 1 81 ? -3.008 -22.5 -10.648 1 96.56 81 ILE B C 1
ATOM 1787 O O . ILE B 1 81 ? -3.475 -23.188 -9.742 1 96.56 81 ILE B O 1
ATOM 1791 N N . GLU B 1 82 ? -3.678 -22.094 -11.648 1 96.75 82 GLU B N 1
ATOM 1792 C CA . GLU B 1 82 ? -5.082 -22.469 -11.781 1 96.75 82 GLU B CA 1
ATOM 1793 C C . GLU B 1 82 ? -5.25 -23.984 -11.836 1 96.75 82 GLU B C 1
ATOM 1795 O O . GLU B 1 82 ? -6.168 -24.531 -11.227 1 96.75 82 GLU B O 1
ATOM 1800 N N . SER B 1 83 ? -4.398 -24.641 -12.539 1 96.06 83 SER B N 1
ATOM 1801 C CA . SER B 1 83 ? -4.496 -26.078 -12.727 1 96.06 83 SER B CA 1
ATOM 1802 C C . SER B 1 83 ? -4.18 -26.828 -11.438 1 96.06 83 SER B C 1
ATOM 1804 O O . SER B 1 83 ? -4.844 -27.812 -11.102 1 96.06 83 SER B O 1
ATOM 1806 N N . VAL B 1 84 ? -3.236 -26.375 -10.719 1 95.88 84 VAL B N 1
ATOM 1807 C CA . VAL B 1 84 ? -2.736 -27.109 -9.562 1 95.88 84 VAL B CA 1
ATOM 1808 C C . VAL B 1 84 ? -3.545 -26.734 -8.32 1 95.88 84 VAL B C 1
ATOM 1810 O O . VAL B 1 84 ? -3.871 -27.594 -7.5 1 95.88 84 VAL B O 1
ATOM 1813 N N . ILE B 1 85 ? -3.893 -25.516 -8.164 1 96.25 85 ILE B N 1
ATOM 1814 C CA . ILE B 1 85 ? -4.5 -25.016 -6.938 1 96.25 85 ILE B CA 1
ATOM 1815 C C . ILE B 1 85 ? -6.016 -24.922 -7.113 1 96.25 85 ILE B C 1
ATOM 1817 O O . ILE B 1 85 ? -6.77 -25.031 -6.145 1 96.25 85 ILE B O 1
ATOM 1821 N N . GLY B 1 86 ? -6.441 -24.641 -8.297 1 95.06 86 GLY B N 1
ATOM 1822 C CA . GLY B 1 86 ? -7.867 -24.641 -8.578 1 95.06 86 GLY B CA 1
ATOM 1823 C C . GLY B 1 86 ? -8.547 -23.328 -8.219 1 95.06 86 GLY B C 1
ATOM 1824 O O . GLY B 1 86 ? -9.742 -23.312 -7.918 1 95.06 86 GLY B O 1
ATOM 1825 N N . ILE B 1 87 ? -7.875 -22.312 -8.094 1 94.56 87 ILE B N 1
ATOM 1826 C CA . ILE B 1 87 ? -8.461 -21 -7.824 1 94.56 87 ILE B CA 1
ATOM 1827 C C . ILE B 1 87 ? -8.242 -20.078 -9.016 1 94.56 87 ILE B C 1
ATOM 1829 O O . ILE B 1 87 ? -7.207 -20.141 -9.68 1 94.56 87 ILE B O 1
ATOM 1833 N N . PRO B 1 88 ? -9.188 -19.203 -9.266 1 95.69 88 PRO B N 1
ATOM 1834 C CA . PRO B 1 88 ? -9.07 -18.312 -10.422 1 95.69 88 PRO B CA 1
ATOM 1835 C C . PRO B 1 88 ? -7.922 -17.312 -10.289 1 95.69 88 PRO B C 1
ATOM 1837 O O . PRO B 1 88 ? -7.641 -16.844 -9.18 1 95.69 88 PRO B O 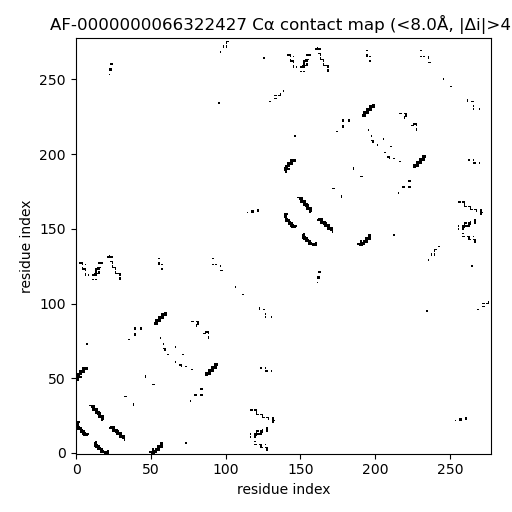1
ATOM 1840 N N . VAL B 1 89 ? -7.262 -17.062 -11.414 1 96 89 VAL B N 1
ATOM 1841 C CA . VAL B 1 89 ? -6.195 -16.062 -11.477 1 96 89 VAL B CA 1
ATOM 1842 C C . VAL B 1 89 ? -6.617 -14.922 -12.406 1 96 89 VAL B C 1
ATOM 1844 O O . VAL B 1 89 ? -7.031 -15.156 -13.539 1 96 89 VAL B O 1
ATOM 1847 N N . LYS B 1 90 ? -6.562 -13.656 -11.891 1 93.44 90 LYS B N 1
ATOM 1848 C CA . LYS B 1 90 ? -6.867 -12.469 -12.68 1 93.44 90 LYS B CA 1
ATOM 1849 C C . LYS B 1 90 ? -5.617 -11.617 -12.891 1 93.44 90 LYS B C 1
ATOM 1851 O O . LYS B 1 90 ? -4.762 -11.523 -12.008 1 93.44 90 LYS B O 1
ATOM 1856 N N . PHE B 1 91 ? -5.648 -10.953 -14.047 1 90.38 91 PHE B N 1
ATOM 1857 C CA . PHE B 1 91 ? -4.516 -10.086 -14.359 1 90.38 91 PHE B CA 1
ATOM 1858 C C . PHE B 1 91 ? -4.855 -8.625 -14.062 1 90.38 91 PHE B C 1
ATOM 1860 O O . PHE B 1 91 ? -5.98 -8.188 -14.312 1 90.38 91 PHE B O 1
ATOM 1867 N N . VAL B 1 92 ? -3.883 -7.957 -13.508 1 84.25 92 VAL B N 1
ATOM 1868 C CA . VAL B 1 92 ? -4.035 -6.523 -13.266 1 84.25 92 VAL B CA 1
ATOM 1869 C C . VAL B 1 92 ? -2.902 -5.762 -13.953 1 84.25 92 VAL B C 1
ATOM 1871 O O . VAL B 1 92 ? -1.733 -6.141 -13.844 1 84.25 92 VAL B O 1
ATOM 1874 N N . ASP B 1 93 ? -3.252 -4.734 -14.672 1 74.44 93 ASP B N 1
ATOM 1875 C CA . ASP B 1 93 ? -2.279 -3.9 -15.375 1 74.44 93 ASP B CA 1
ATOM 1876 C C . ASP B 1 93 ? -1.444 -3.086 -14.391 1 74.44 93 ASP B C 1
ATOM 1878 O O . ASP B 1 93 ? -1.991 -2.373 -13.547 1 74.44 93 ASP B O 1
ATOM 1882 N N . GLU B 1 94 ? -0.146 -3.279 -14.5 1 65.62 94 GLU B N 1
ATOM 1883 C CA . GLU B 1 94 ? 0.834 -2.717 -13.578 1 65.62 94 GLU B CA 1
ATOM 1884 C C . GLU B 1 94 ? 1.062 -1.233 -13.852 1 65.62 94 GLU B C 1
ATOM 1886 O O . GLU B 1 94 ? 1.818 -0.574 -13.133 1 65.62 94 GLU B O 1
ATOM 1891 N N . ARG B 1 95 ? 0.749 -0.547 -14.93 1 56.09 95 ARG B N 1
ATOM 1892 C CA . ARG B 1 95 ? 1.205 0.778 -15.336 1 56.09 95 ARG B CA 1
ATOM 1893 C C . ARG B 1 95 ? 1.155 1.757 -14.172 1 56.09 95 ARG B C 1
ATOM 1895 O O . ARG B 1 95 ? 1.901 2.738 -14.141 1 56.09 95 ARG B O 1
ATOM 1902 N N . LEU B 1 96 ? 0.335 1.702 -13.297 1 47.88 96 LEU B N 1
ATOM 1903 C CA . LEU B 1 96 ? 0.175 2.836 -12.391 1 47.88 96 LEU B CA 1
ATOM 1904 C C . LEU B 1 96 ? 1.375 2.963 -11.461 1 47.88 96 LEU B C 1
ATOM 1906 O O . LEU B 1 96 ? 1.595 4.02 -10.867 1 47.88 96 LEU B O 1
ATOM 1910 N N . THR B 1 97 ? 2.094 1.798 -11.18 1 50.97 97 THR B N 1
ATOM 1911 C CA . THR B 1 97 ? 2.928 1.969 -9.992 1 50.97 97 THR B CA 1
ATOM 1912 C C . THR B 1 97 ? 4.406 1.973 -10.367 1 50.97 97 THR B C 1
ATOM 1914 O O . THR B 1 97 ? 5.254 2.396 -9.578 1 50.97 97 THR B O 1
ATOM 1917 N N . THR B 1 98 ? 4.812 1.116 -11.469 1 47.44 98 THR B N 1
ATOM 1918 C CA . THR B 1 98 ? 6.23 0.781 -11.523 1 47.44 98 THR B CA 1
ATOM 1919 C C . THR B 1 98 ? 7.031 1.907 -12.18 1 47.44 98 THR B C 1
ATOM 1921 O O . THR B 1 98 ? 6.938 2.117 -13.391 1 47.44 98 THR B O 1
ATOM 1924 N N . MET B 1 99 ? 6.961 3.047 -11.773 1 40.19 99 MET B N 1
ATOM 1925 C CA . MET B 1 99 ? 8.062 3.814 -12.336 1 40.19 99 MET B CA 1
ATOM 1926 C C . MET B 1 99 ? 9.398 3.119 -12.07 1 40.19 99 MET B C 1
ATOM 1928 O O . MET B 1 99 ? 9.695 2.738 -10.938 1 40.19 99 MET B O 1
ATOM 1932 N N . GLU B 1 100 ? 9.891 2.35 -13.062 1 41.44 100 GLU B N 1
ATOM 1933 C CA . GLU B 1 100 ? 11.227 1.761 -13.016 1 41.44 100 GLU B CA 1
ATOM 1934 C C . GLU B 1 100 ? 12.188 2.648 -12.227 1 41.44 100 GLU B C 1
ATOM 1936 O O . GLU B 1 100 ? 12.461 3.783 -12.633 1 41.44 100 GLU B O 1
ATOM 1941 N N . ALA B 1 101 ? 12.023 2.76 -11.016 1 41.03 101 ALA B N 1
ATOM 1942 C CA . ALA B 1 101 ? 13.062 3.504 -10.312 1 41.03 101 ALA B CA 1
ATOM 1943 C C . ALA B 1 101 ? 14.453 3.029 -10.734 1 41.03 101 ALA B C 1
ATOM 1945 O O . ALA B 1 101 ? 14.695 1.826 -10.852 1 41.03 101 ALA B O 1
ATOM 1946 N N . GLU B 1 102 ? 15.117 3.861 -11.289 1 43.44 102 GLU B N 1
ATOM 1947 C CA . GLU B 1 102 ? 16.5 3.797 -11.758 1 43.44 102 GLU B CA 1
ATOM 1948 C C . GLU B 1 102 ? 17.406 3.156 -10.711 1 43.44 102 GLU B C 1
ATOM 1950 O O . GLU B 1 102 ? 17.266 3.43 -9.516 1 43.44 102 GLU B O 1
ATOM 1955 N N . LYS B 1 103 ? 18.094 2.096 -11.109 1 45.06 103 LYS B N 1
ATOM 1956 C CA . LYS B 1 103 ? 19.234 1.379 -10.531 1 45.06 103 LYS B CA 1
ATOM 1957 C C . LYS B 1 103 ? 20.203 2.338 -9.844 1 45.06 103 LYS B C 1
ATOM 1959 O O . LYS B 1 103 ? 20.797 3.199 -10.492 1 45.06 103 LYS B O 1
ATOM 1964 N N . VAL B 1 104 ? 19.812 2.906 -8.781 1 43.12 104 VAL B N 1
ATOM 1965 C CA . VAL B 1 104 ? 20.875 3.693 -8.172 1 43.12 104 VAL B CA 1
ATOM 1966 C C . VAL B 1 104 ? 22.016 2.773 -7.734 1 43.12 104 VAL B C 1
ATOM 1968 O O . VAL B 1 104 ? 21.812 1.846 -6.949 1 43.12 104 VAL B O 1
ATOM 1971 N N . LEU B 1 105 ? 23.016 2.734 -8.383 1 42.88 105 LEU B N 1
ATOM 1972 C CA . LEU B 1 105 ? 24.281 2.006 -8.391 1 42.88 105 LEU B CA 1
ATOM 1973 C C . LEU B 1 105 ? 24.984 2.113 -7.039 1 42.88 105 LEU B C 1
ATOM 1975 O O . LEU B 1 105 ? 26 1.464 -6.809 1 42.88 105 LEU B O 1
ATOM 1979 N N . LEU B 1 106 ? 24.562 3.127 -6.141 1 46.84 106 LEU B N 1
ATOM 1980 C CA . LEU B 1 106 ? 25.688 3.469 -5.262 1 46.84 106 LEU B CA 1
ATOM 1981 C C . LEU B 1 106 ? 25.734 2.535 -4.059 1 46.84 106 LEU B C 1
ATOM 1983 O O . LEU B 1 106 ? 26.719 2.525 -3.318 1 46.84 106 LEU B O 1
ATOM 1987 N N . GLU B 1 107 ? 24.656 2.004 -3.637 1 55.16 107 GLU B N 1
ATOM 1988 C CA . GLU B 1 107 ? 24.828 1.374 -2.332 1 55.16 107 GLU B CA 1
ATOM 1989 C C . GLU B 1 107 ? 25.297 -0.07 -2.477 1 55.16 107 GLU B C 1
ATOM 1991 O O . GLU B 1 107 ? 25.188 -0.659 -3.555 1 55.16 107 GLU B O 1
ATOM 1996 N N . GLY B 1 108 ? 26.078 -0.6 -1.435 1 62.5 108 GLY B N 1
ATOM 1997 C CA . GLY B 1 108 ? 26.562 -1.976 -1.414 1 62.5 108 GLY B CA 1
ATOM 1998 C C . GLY B 1 108 ? 25.5 -2.973 -1.861 1 62.5 108 GLY B C 1
ATOM 1999 O O . GLY B 1 108 ? 24.312 -2.682 -1.816 1 62.5 108 GLY B O 1
ATOM 2000 N N . ASP B 1 109 ? 25.875 -4.035 -2.42 1 66.75 109 ASP B N 1
ATOM 2001 C CA . ASP B 1 109 ? 25.078 -5.086 -3.049 1 66.75 109 ASP B CA 1
ATOM 2002 C C . ASP B 1 109 ? 23.953 -5.551 -2.127 1 66.75 109 ASP B C 1
ATOM 2004 O O . ASP B 1 109 ? 22.828 -5.789 -2.58 1 66.75 109 ASP B O 1
ATOM 2008 N N . ILE B 1 110 ? 24.281 -5.531 -0.841 1 65.69 110 ILE B N 1
ATOM 2009 C CA . ILE B 1 110 ? 23.328 -6.074 0.105 1 65.69 110 ILE B CA 1
ATOM 2010 C C . ILE B 1 110 ? 22.156 -5.098 0.278 1 65.69 110 ILE B C 1
ATOM 2012 O O . ILE B 1 110 ? 21 -5.504 0.29 1 65.69 110 ILE B O 1
ATOM 2016 N N . LYS B 1 111 ? 22.484 -3.875 0.429 1 72.94 111 LYS B N 1
ATOM 2017 C CA . LYS B 1 111 ? 21.453 -2.861 0.608 1 72.94 111 LYS B CA 1
ATOM 2018 C C . LYS B 1 111 ? 20.562 -2.754 -0.632 1 72.94 111 LYS B C 1
ATOM 2020 O O . LYS B 1 111 ? 19.359 -2.576 -0.521 1 72.94 111 LYS B O 1
ATOM 2025 N N . ARG B 1 112 ? 21.156 -3.168 -1.65 1 79.69 112 ARG B N 1
ATOM 2026 C CA . ARG B 1 112 ? 20.438 -3.111 -2.912 1 79.69 112 ARG B CA 1
ATOM 2027 C C . ARG B 1 112 ? 19.422 -4.254 -3.016 1 79.69 112 ARG B C 1
ATOM 2029 O O . ARG B 1 112 ? 18.297 -4.051 -3.463 1 79.69 112 ARG B O 1
ATOM 2036 N N . LYS B 1 113 ? 19.938 -5.371 -2.674 1 82.69 113 LYS B N 1
ATOM 2037 C CA . LYS B 1 113 ? 19.062 -6.539 -2.721 1 82.69 113 LYS B CA 1
ATOM 2038 C C . LYS B 1 113 ? 17.844 -6.355 -1.811 1 82.69 113 LYS B C 1
ATOM 2040 O O . LYS B 1 113 ? 16.719 -6.629 -2.213 1 82.69 113 LYS B O 1
ATOM 2045 N N . LYS B 1 114 ? 18.125 -5.887 -0.658 1 84.56 114 LYS B N 1
ATOM 2046 C CA . LYS B 1 114 ? 17.047 -5.672 0.305 1 84.56 114 LYS B CA 1
ATOM 2047 C C . LYS B 1 114 ? 16.031 -4.656 -0.218 1 84.56 114 LYS B C 1
ATOM 2049 O O . LYS B 1 114 ? 14.82 -4.844 -0.074 1 84.56 114 LYS B O 1
ATOM 2054 N N . ARG B 1 115 ? 16.547 -3.689 -0.756 1 84.44 115 ARG B N 1
ATOM 2055 C CA . ARG B 1 115 ? 15.68 -2.658 -1.327 1 84.44 115 ARG B CA 1
ATOM 2056 C C . ARG B 1 115 ? 14.797 -3.234 -2.432 1 84.44 115 ARG B C 1
ATOM 2058 O O . ARG B 1 115 ? 13.602 -2.953 -2.486 1 84.44 115 ARG B O 1
ATOM 2065 N N . LYS B 1 116 ? 15.375 -3.965 -3.242 1 84.81 116 LYS B N 1
ATOM 2066 C CA . LYS B 1 116 ? 14.641 -4.578 -4.348 1 84.81 116 LYS B CA 1
ATOM 2067 C C . LYS B 1 116 ? 13.531 -5.496 -3.83 1 84.81 116 LYS B C 1
ATOM 2069 O O . LYS B 1 116 ? 12.422 -5.492 -4.355 1 84.81 116 LYS B O 1
ATOM 2074 N N . LEU B 1 117 ? 13.867 -6.18 -2.828 1 89.25 117 LEU B N 1
ATOM 2075 C CA . LEU B 1 117 ? 12.906 -7.109 -2.244 1 89.25 117 LEU B CA 1
ATOM 2076 C C . LEU B 1 117 ? 11.727 -6.359 -1.635 1 89.25 117 LEU B C 1
ATOM 2078 O O . LEU B 1 117 ? 10.57 -6.75 -1.822 1 89.25 117 LEU B O 1
ATOM 2082 N N . LEU B 1 118 ? 12.023 -5.309 -0.991 1 87.94 118 LEU B N 1
ATOM 2083 C CA . LEU B 1 118 ? 10.984 -4.508 -0.355 1 87.94 118 LEU B CA 1
ATOM 2084 C C . LEU B 1 118 ? 10.086 -3.85 -1.4 1 87.94 118 LEU B C 1
ATOM 2086 O O . LEU B 1 118 ? 8.867 -3.803 -1.235 1 87.94 118 LEU B O 1
ATOM 2090 N N . LYS B 1 119 ? 10.617 -3.42 -2.383 1 86.56 119 LYS B N 1
ATOM 2091 C CA . LYS B 1 119 ? 9.859 -2.775 -3.447 1 86.56 119 LYS B CA 1
ATOM 2092 C C . LYS B 1 119 ? 8.953 -3.775 -4.16 1 86.56 119 LYS B C 1
ATOM 2094 O O . LYS B 1 119 ? 7.82 -3.445 -4.531 1 86.56 119 LYS B O 1
ATOM 2099 N N . ASN B 1 120 ? 9.508 -4.965 -4.312 1 87.69 120 ASN B N 1
ATOM 2100 C CA . ASN B 1 120 ? 8.703 -6.008 -4.934 1 87.69 120 ASN B CA 1
ATOM 2101 C C . ASN B 1 120 ? 7.461 -6.324 -4.109 1 87.69 120 ASN B C 1
ATOM 2103 O O . ASN B 1 120 ? 6.371 -6.484 -4.66 1 87.69 120 ASN B O 1
ATOM 2107 N N . LYS B 1 121 ? 7.668 -6.414 -2.893 1 92.44 121 LYS B N 1
ATOM 2108 C CA . LYS B 1 121 ? 6.543 -6.66 -1.993 1 92.44 121 LYS B CA 1
ATOM 2109 C C . LYS B 1 121 ? 5.535 -5.512 -2.045 1 92.44 121 LYS B C 1
ATOM 2111 O O . LYS B 1 121 ? 4.324 -5.742 -2.08 1 92.44 121 LYS B O 1
ATOM 2116 N N . GLN B 1 122 ? 6.047 -4.332 -2.047 1 92.12 122 GLN B N 1
ATOM 2117 C CA . GLN B 1 122 ? 5.172 -3.164 -2.078 1 92.12 122 GLN B CA 1
ATOM 2118 C C . GLN B 1 122 ? 4.391 -3.1 -3.387 1 92.12 122 GLN B C 1
ATOM 2120 O O . GLN B 1 122 ? 3.229 -2.686 -3.4 1 92.12 122 GLN B O 1
ATOM 2125 N N . ALA B 1 123 ? 5.035 -3.439 -4.398 1 89.75 123 ALA B N 1
ATOM 2126 C CA . ALA B 1 123 ? 4.355 -3.475 -5.691 1 89.75 123 ALA B CA 1
ATOM 2127 C C . ALA B 1 123 ? 3.154 -4.418 -5.656 1 89.75 123 ALA B C 1
ATOM 2129 O O . ALA B 1 123 ? 2.084 -4.086 -6.172 1 89.75 123 ALA B O 1
ATOM 2130 N N . ALA B 1 124 ? 3.334 -5.559 -4.992 1 93.94 124 ALA B N 1
ATOM 2131 C CA . ALA B 1 124 ? 2.232 -6.504 -4.844 1 93.94 124 ALA B CA 1
ATOM 2132 C C . ALA B 1 124 ? 1.08 -5.887 -4.059 1 93.94 124 ALA B C 1
ATOM 2134 O O . ALA B 1 124 ? -0.089 -6.113 -4.379 1 93.94 124 ALA B O 1
ATOM 2135 N N . VAL B 1 125 ? 1.393 -5.121 -3.09 1 93.81 125 VAL B N 1
ATOM 2136 C CA . VAL B 1 125 ? 0.378 -4.449 -2.281 1 93.81 125 VAL B CA 1
ATOM 2137 C C . VAL B 1 125 ? -0.429 -3.492 -3.154 1 93.81 125 VAL B C 1
ATOM 2139 O O . VAL B 1 125 ? -1.661 -3.475 -3.092 1 93.81 125 VAL B O 1
ATOM 2142 N N . ILE B 1 126 ? 0.241 -2.756 -3.928 1 88.25 126 ILE B N 1
ATOM 2143 C CA . ILE B 1 126 ? -0.4 -1.745 -4.762 1 88.25 126 ILE B CA 1
ATOM 2144 C C . ILE B 1 126 ? -1.281 -2.424 -5.809 1 88.25 126 ILE B C 1
ATOM 2146 O O . ILE B 1 126 ? -2.42 -2.01 -6.035 1 88.25 126 ILE B O 1
ATOM 2150 N N . ILE B 1 127 ? -0.768 -3.379 -6.402 1 88.88 127 ILE B N 1
ATOM 2151 C CA . ILE B 1 127 ? -1.525 -4.137 -7.395 1 88.88 127 ILE B CA 1
ATOM 2152 C C . ILE B 1 127 ? -2.805 -4.68 -6.762 1 88.88 127 ILE B C 1
ATOM 2154 O O . ILE B 1 127 ? -3.891 -4.539 -7.328 1 88.88 127 ILE B O 1
ATOM 2158 N N . LEU B 1 128 ? -2.633 -5.262 -5.613 1 93.75 128 LEU B N 1
ATOM 2159 C CA . LEU B 1 128 ? -3.783 -5.84 -4.93 1 93.75 128 LEU B CA 1
ATOM 2160 C C . LEU B 1 128 ? -4.793 -4.762 -4.559 1 93.75 128 LEU B C 1
ATOM 2162 O O . LEU B 1 128 ? -6 -4.949 -4.73 1 93.75 128 LEU B O 1
ATOM 2166 N N . GLN B 1 129 ? -4.297 -3.709 -4.062 1 91.06 129 GLN B N 1
ATOM 2167 C CA . GLN B 1 129 ? -5.203 -2.646 -3.643 1 91.06 129 GLN B CA 1
ATOM 2168 C C . GLN B 1 129 ? -5.992 -2.096 -4.828 1 91.06 129 GLN B C 1
ATOM 2170 O O . GLN B 1 129 ? -7.184 -1.798 -4.707 1 91.06 129 GLN B O 1
ATOM 2175 N N . LYS B 1 130 ? -5.344 -1.956 -5.918 1 85.31 130 LYS B N 1
ATOM 2176 C CA . LYS B 1 130 ? -6.02 -1.514 -7.137 1 85.31 130 LYS B CA 1
ATOM 2177 C C . LYS B 1 130 ? -7.152 -2.467 -7.512 1 85.31 130 LYS B C 1
ATOM 2179 O O . LYS B 1 130 ? -8.242 -2.027 -7.871 1 85.31 130 LYS B O 1
ATOM 2184 N N . TYR B 1 131 ? -6.84 -3.678 -7.434 1 90.06 131 TYR B N 1
ATOM 2185 C CA . TYR B 1 131 ? -7.84 -4.691 -7.75 1 90.06 131 TYR B CA 1
ATOM 2186 C C . TYR B 1 131 ? -9.023 -4.609 -6.793 1 90.06 131 TYR B C 1
ATOM 2188 O O . TYR B 1 131 ? -10.18 -4.629 -7.223 1 90.06 131 TYR B O 1
ATOM 2196 N N . LEU B 1 132 ? -8.758 -4.539 -5.488 1 90.81 132 LEU B N 1
ATOM 2197 C CA . LEU B 1 132 ? -9.805 -4.5 -4.473 1 90.81 132 LEU B CA 1
ATOM 2198 C C . LEU B 1 132 ? -10.703 -3.281 -4.66 1 90.81 132 LEU B C 1
ATOM 2200 O O . LEU B 1 132 ? -11.922 -3.369 -4.496 1 90.81 132 LEU B O 1
ATOM 2204 N N . ASP B 1 133 ? -10.062 -2.252 -4.988 1 84.69 133 ASP B N 1
ATOM 2205 C CA . ASP B 1 133 ? -10.812 -1.015 -5.184 1 84.69 133 ASP B CA 1
ATOM 2206 C C . ASP B 1 133 ? -11.711 -1.106 -6.414 1 84.69 133 ASP B C 1
ATOM 2208 O O . ASP B 1 133 ? -12.805 -0.542 -6.434 1 84.69 133 ASP B O 1
ATOM 2212 N N . SER B 1 134 ? -11.172 -1.71 -7.414 1 81.38 134 SER B N 1
ATOM 2213 C CA . SER B 1 134 ? -11.938 -1.863 -8.648 1 81.38 134 SER B CA 1
ATOM 2214 C C . SER B 1 134 ? -13.086 -2.846 -8.461 1 81.38 134 SER B C 1
ATOM 2216 O O . SER B 1 134 ? -14.156 -2.672 -9.055 1 81.38 134 SER B O 1
ATOM 2218 N N . SER B 1 135 ? -12.805 -3.873 -7.766 1 74.88 135 SER B N 1
ATOM 2219 C CA . SER B 1 135 ? -13.82 -4.906 -7.57 1 74.88 135 SER B CA 1
ATOM 2220 C C . SER B 1 135 ? -14.914 -4.43 -6.617 1 74.88 135 SER B C 1
ATOM 2222 O O . SER B 1 135 ? -16.047 -4.918 -6.672 1 74.88 135 SER B O 1
ATOM 2224 N N . SER B 1 136 ? -14.539 -3.762 -5.547 1 60.34 136 SER B N 1
ATOM 2225 C CA . SER B 1 136 ? -15.555 -3.211 -4.656 1 60.34 136 SER B CA 1
ATOM 2226 C C . SER B 1 136 ? -16.562 -2.355 -5.418 1 60.34 136 SER B C 1
ATOM 2228 O O . SER B 1 136 ? -17.688 -2.158 -4.965 1 60.34 136 SER B O 1
ATOM 2230 N N . LEU B 1 137 ? -16.156 -1.931 -6.582 1 49.19 137 LEU B N 1
ATOM 2231 C CA . LEU B 1 137 ? -17.062 -1.188 -7.453 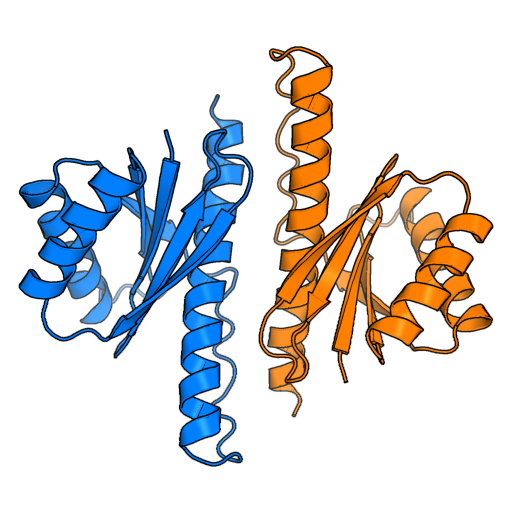1 49.19 137 LEU B CA 1
ATOM 2232 C C . LEU B 1 137 ? -18.109 -2.115 -8.062 1 49.19 137 LEU B C 1
ATOM 2234 O O . LEU B 1 137 ? -19.234 -1.697 -8.328 1 49.19 137 LEU B O 1
ATOM 2238 N N . ASP B 1 138 ? -17.719 -3.342 -8.25 1 43.97 138 ASP B N 1
ATOM 2239 C CA . ASP B 1 138 ? -18.656 -4.219 -8.953 1 43.97 138 ASP B CA 1
ATOM 2240 C C . ASP B 1 138 ? -19.672 -4.836 -7.988 1 43.97 138 ASP B C 1
ATOM 2242 O O . ASP B 1 138 ? -20.703 -5.336 -8.414 1 43.97 138 ASP B O 1
ATOM 2246 N N . THR B 1 139 ? -19.469 -4.805 -6.633 1 40.16 139 THR B N 1
ATOM 2247 C CA . THR B 1 139 ? -20.578 -5.359 -5.867 1 40.16 139 THR B CA 1
ATOM 2248 C C . THR B 1 139 ? -21.578 -4.266 -5.48 1 40.16 139 THR B C 1
ATOM 2250 O O . THR B 1 139 ? -21.172 -3.174 -5.074 1 40.16 139 THR B O 1
#

InterPro domains:
  IPR005227 Putative pre-16S rRNA nuclease [MF_00651] (1-136)
  IPR005227 Putative pre-16S rRNA nuclease [PF03652] (1-134)
  IPR005227 Putative pre-16S rRNA nuclease [PTHR33317] (2-136)
  IPR005227 Putative pre-16S rRNA nuclease [TIGR00250] (4-133)
  IPR005227 Putative pre-16S rRNA nuclease [cd16964] (3-134)
  IPR006641 YqgF/RNase H-like domain [SM00732] (1-101)
  IPR012337 Ribonuclease H-like superfamily [SSF53098] (1-134)
  IPR037027 YqgF/RNase H-like domain superfamily [G3DSA:3.30.420.140] (1-138)

Solvent-accessible surface area (backbone atoms only — not comparable to full-atom values): 15075 Å² total; per-residue (Å²): 95,16,42,33,16,35,26,77,55,95,56,40,32,8,24,10,33,32,40,62,84,49,71,48,47,36,67,69,47,69,43,76,68,84,45,70,66,59,49,48,54,54,46,43,52,50,34,63,76,61,43,46,60,36,36,36,35,55,33,84,65,72,82,84,77,64,80,46,79,61,55,54,50,52,51,50,50,45,51,50,44,30,70,75,63,64,40,58,71,43,76,40,77,41,78,87,71,68,66,78,56,66,82,67,79,77,63,59,70,64,63,45,51,53,50,52,48,51,48,35,14,49,49,7,18,52,54,36,36,53,50,36,50,57,49,58,54,73,100,94,17,41,33,17,36,26,77,54,94,56,40,32,8,24,11,34,32,38,61,83,49,70,48,47,36,68,70,46,68,45,75,69,86,44,70,68,59,48,47,55,53,46,43,53,49,34,62,75,60,43,45,60,35,36,37,36,54,34,85,62,76,64,97,74,58,84,46,78,62,56,55,50,53,50,50,49,45,52,50,41,31,70,75,62,65,37,59,69,43,79,40,78,41,76,87,68,67,68,80,56,67,82,68,78,77,60,60,70,64,62,45,50,54,49,51,49,50,47,35,16,49,50,6,17,51,54,35,35,53,49,35,52,55,48,57,55,73,100

Sequence (278 aa):
MRVLAIDWGEKYVGLAISDPLRIIAQGLDVWEIKGEEDFVSRLKRLVEDYQVKEIVLGYPISLRGHENERTQKVRHIAELIESVIGIPVKFVDERLTTMEAEKVLLEGDIKRKKRKLLKNKQAAVIILQKYLDSSSLDTMRVLAIDWGEKYVGLAISDPLRIIAQGLDVWEIKGEEDFVSRLKRLVEDYQVKEIVLGYPISLRGHENERTQKVRHIAELIESVIGIPVKFVDERLTTMEAEKVLLEGDIKRKKRKLLKNKQAAVIILQKYLDSSSLDT

pLDDT: mean 82.76, std 18.19, range [38.97, 98.06]

Nearest PDB structures (foldseek):
  7ess-assembly1_A  TM=8.370E-01  e=4.884E-12  Mycobacterium tuberculosis H37Rv
  1nmn-assembly2_B  TM=8.193E-01  e=1.546E-09  Escherichia coli
  1nu0-assembly2_B  TM=7.884E-01  e=2.136E-09  Escherichia coli
  1nu0-assembly1_A  TM=7.487E-01  e=1.759E-09  Escherichia coli
  1nmn-assembly1_A  TM=7.965E-01  e=4.953E-09  Escherichia coli

Radius of gyration: 19.66 Å; Cα contacts (8 Å, |Δi|>4): 479; chains: 2; bounding box: 52×54×49 Å

Secondary structure (DSSP, 8-state):
-EEEEEEE-SSEEEEEEE-TTS--EEEEEEEE-S-HHHHHHHHHHHHHHHTEEEEEEEE---SSS---HHHHHHHHHHHHHHHHH---EEEEE-TTT-------TTS-HHHHHHHHHHHHHHHHHHHHHHHHHHHTTT-/-EEEEEEE-SSEEEEEEE-TTS--EEEEEEEE-S-HHHHHHHHHHHHHHHTEEEEEEEE----SS---HHHHHHHHHHHHHHHHH---EEEEE-TTT-------TTS-HHHHHHHHHHHHHHHHHHHHHHHHHHHTTT-